Protein AF-A0A935BBS9-F1 (afdb_monomer_lite)

Sequence (241 aa):
MTLANGATIARDNGTLQSAPTLSGVINVDYFGASTITTGIELPGTTNQLSSLIMNKIGMATVTLDKNVTVNGALTLTGGSLITTAAFRIFVAATGTSTGSAASFVIGTIQKTFGAPPDPAFRNASEKLVFGAIPNALLGGGSNTFVYFVGTASGYSPATINVDSGVGSFTVSPATGIISGSGLDPAKTLARYWSLTASGISQADIAFQYPQADVPGGAVESQFKFVRNTGDQIIHSSLQPA

Foldseek 3Di:
DEDEAAAEAEDADDDDPDAHHYPAAYEYAHEEAAAEEDDSPAPPDQHRYAEYHYHYPAQHEYEYPEEHHHAAEDEWPAHEYEYDPHYEYEYEQNYAYDADQRTAYAWKYKYWHAFFFDPVVVPPPDDDDPDPDPPVSGPTHQQWGKHQYDHPVTTKIKIKRQPGWGTMKMKTKDAADDPPPPDDSQADFRMDIDMDDDGGPDIDMDIDDDPVRGHPPYDVQPDWDWDDPPVDIDTDPDGDD

pLDDT: mean 85.69, std 17.31, range [35.5, 98.69]

Secondary structure (DSSP, 8-state):
-EE-TT-EEE-SS---SSPPEESS-EEEEEEES--EE--TTS-SSTTSEEEEEEEE-TT-EEE-SS-EEESSEEEEEESEEEPPTT--EEEPTT-EEE-BTTB-EES-EEEEE---S-GGGSS-SS----S---GGGS-SS-SEEEE-EEETTEE--EEEEEEEEEEEEEEEEEES--TTS---GGGS-SEEEEEEEEEEEEEEEEE---GGGSPTT--GGG---EEE-SS-EEE--PPP-

Radius of gyration: 19.96 Å; chains: 1; bounding box: 47×52×54 Å

Structure (mmCIF, N/CA/C/O backbone):
data_AF-A0A935BBS9-F1
#
_entry.id   AF-A0A935BBS9-F1
#
loop_
_atom_site.group_PDB
_atom_site.id
_atom_site.type_symbol
_atom_site.label_atom_id
_atom_site.label_alt_id
_atom_site.label_comp_id
_atom_site.label_asym_id
_atom_site.label_entity_id
_atom_site.label_seq_id
_atom_site.pdbx_PDB_ins_code
_atom_site.Cartn_x
_atom_site.Cartn_y
_atom_site.Cartn_z
_atom_site.occupancy
_atom_site.B_iso_or_equiv
_atom_site.auth_seq_id
_atom_site.auth_comp_id
_atom_site.auth_asym_id
_atom_site.auth_atom_id
_atom_site.pdbx_PDB_model_num
ATOM 1 N N . MET A 1 1 ? -12.520 7.081 27.956 1.00 91.44 1 MET A N 1
ATOM 2 C CA . MET A 1 1 ? -13.615 6.987 26.963 1.00 91.44 1 MET A CA 1
ATOM 3 C C . MET A 1 1 ? -13.699 5.546 26.498 1.00 91.44 1 MET A C 1
ATOM 5 O O . MET A 1 1 ? -12.649 4.992 26.195 1.00 91.44 1 MET A O 1
ATOM 9 N N . THR A 1 2 ? -14.898 4.964 26.442 1.00 96.50 2 THR A N 1
ATOM 10 C CA . THR A 1 2 ? -15.115 3.605 25.921 1.00 96.50 2 THR A CA 1
ATOM 11 C C . THR A 1 2 ? -15.848 3.682 24.589 1.00 96.50 2 THR A C 1
ATOM 13 O O . THR A 1 2 ? -16.856 4.377 24.492 1.00 96.50 2 THR A O 1
ATOM 16 N N . LEU A 1 3 ? -15.340 2.990 23.572 1.00 97.62 3 LEU A N 1
ATOM 17 C CA . LEU A 1 3 ? -15.947 2.903 22.249 1.00 97.62 3 LEU A CA 1
ATOM 18 C C . LEU A 1 3 ? -16.606 1.536 22.074 1.00 97.62 3 LEU A C 1
ATOM 20 O O . LEU A 1 3 ? -15.993 0.495 22.326 1.00 97.62 3 LEU A O 1
ATOM 24 N N . ALA A 1 4 ? -17.867 1.555 21.648 1.00 97.94 4 ALA A N 1
ATOM 25 C CA . ALA A 1 4 ? -18.632 0.351 21.365 1.00 97.94 4 ALA A CA 1
ATOM 26 C C . ALA A 1 4 ? -18.090 -0.390 20.130 1.00 97.94 4 ALA A C 1
ATOM 28 O O . ALA A 1 4 ? -17.382 0.177 19.296 1.00 97.94 4 ALA A O 1
ATOM 29 N N . ASN A 1 5 ? -18.467 -1.661 19.997 1.00 97.88 5 ASN A N 1
ATOM 30 C CA . ASN A 1 5 ? -18.194 -2.439 18.793 1.00 97.88 5 ASN A CA 1
ATOM 31 C C . ASN A 1 5 ? -18.796 -1.757 17.549 1.00 97.88 5 ASN A C 1
ATOM 33 O O . ASN A 1 5 ? -19.952 -1.340 17.569 1.00 97.88 5 ASN A O 1
ATOM 37 N N . GLY A 1 6 ? -18.016 -1.659 16.475 1.00 97.25 6 GLY A N 1
ATOM 38 C CA . GLY A 1 6 ? -18.385 -0.988 15.228 1.00 97.25 6 GLY A CA 1
ATOM 39 C C . GLY A 1 6 ? -18.251 0.539 15.251 1.00 97.25 6 GLY A C 1
ATOM 40 O O . GLY A 1 6 ? -18.549 1.180 14.243 1.00 97.25 6 GLY A O 1
ATOM 41 N N . ALA A 1 7 ? -17.803 1.141 16.360 1.00 98.38 7 ALA A N 1
ATOM 42 C CA . ALA A 1 7 ? -17.585 2.583 16.426 1.00 98.38 7 ALA A CA 1
ATOM 43 C C . ALA A 1 7 ? -16.544 3.047 15.394 1.00 98.38 7 ALA A C 1
ATOM 45 O O . ALA A 1 7 ? -15.600 2.325 15.074 1.00 98.38 7 ALA A O 1
ATOM 46 N N . THR A 1 8 ? -16.701 4.277 14.906 1.00 98.31 8 THR A N 1
ATOM 47 C CA . THR A 1 8 ? -15.750 4.909 13.983 1.00 98.31 8 THR A CA 1
ATOM 48 C C . THR A 1 8 ? -15.088 6.095 14.664 1.00 98.31 8 THR A C 1
ATOM 50 O O . THR A 1 8 ? -15.776 6.975 15.179 1.00 98.31 8 THR A O 1
ATOM 53 N N . ILE A 1 9 ? -13.757 6.130 14.654 1.00 98.12 9 ILE A N 1
ATOM 54 C CA . ILE A 1 9 ? -12.995 7.326 15.008 1.00 98.12 9 ILE A CA 1
ATOM 55 C C . ILE A 1 9 ? -12.728 8.096 13.718 1.00 98.12 9 ILE A C 1
ATOM 57 O O . ILE A 1 9 ? -11.994 7.611 12.863 1.00 98.12 9 ILE A O 1
ATOM 61 N N . ALA A 1 10 ? -13.299 9.290 13.587 1.00 97.62 10 ALA A N 1
ATOM 62 C CA . ALA A 1 10 ? -13.013 10.191 12.478 1.00 97.62 10 ALA A CA 1
ATOM 63 C C . ALA A 1 10 ? -11.988 11.248 12.921 1.00 97.62 10 ALA A C 1
ATOM 65 O O . ALA A 1 10 ? -12.213 11.945 13.913 1.00 97.62 10 ALA A O 1
ATOM 66 N N . ARG A 1 11 ? -10.865 11.382 12.206 1.00 97.88 11 ARG A N 1
ATOM 67 C CA . ARG A 1 11 ? -9.776 12.310 12.557 1.00 97.88 11 ARG A CA 1
ATOM 68 C C . ARG A 1 11 ? -9.272 13.079 11.337 1.00 97.88 11 ARG A C 1
ATOM 70 O O . ARG A 1 11 ? -8.634 12.508 10.458 1.00 97.88 11 ARG A O 1
ATOM 77 N N . ASP A 1 12 ? -9.474 14.396 11.331 1.00 97.06 12 ASP A N 1
ATOM 78 C CA . ASP A 1 12 ? -8.759 15.291 10.409 1.00 97.06 12 ASP A CA 1
ATOM 79 C C . ASP A 1 12 ? -7.449 15.798 11.023 1.00 97.06 12 ASP A C 1
ATOM 81 O O . ASP A 1 12 ? -6.391 15.626 10.423 1.00 97.06 12 ASP A O 1
ATOM 85 N N . ASN A 1 13 ? -7.507 16.345 12.244 1.00 94.69 13 ASN A N 1
ATOM 86 C CA . ASN A 1 13 ? -6.372 16.926 12.970 1.00 94.69 13 ASN A CA 1
ATOM 87 C C . ASN A 1 13 ? -6.438 16.615 14.487 1.00 94.69 13 ASN A C 1
ATOM 89 O O . ASN A 1 13 ? -7.303 15.862 14.937 1.00 94.69 13 ASN A O 1
ATOM 93 N N . GLY A 1 14 ? -5.525 17.186 15.281 1.00 93.38 14 GLY A N 1
ATOM 94 C CA . GLY A 1 14 ? -5.452 17.032 16.737 1.00 93.38 14 GLY A CA 1
ATOM 95 C C . GLY A 1 14 ? -4.940 15.657 17.155 1.00 93.38 14 GLY A C 1
ATOM 96 O O . GLY A 1 14 ? -4.570 14.851 16.307 1.00 93.38 14 GLY A O 1
ATOM 97 N N . THR A 1 15 ? -4.906 15.372 18.454 1.00 93.19 15 THR A N 1
ATOM 98 C CA . THR A 1 15 ? -4.519 14.062 19.001 1.00 93.19 15 THR A CA 1
ATOM 99 C C . THR A 1 15 ? -5.424 13.678 20.164 1.00 93.19 15 THR A C 1
ATOM 101 O O . THR A 1 15 ? -5.932 14.530 20.894 1.00 93.19 15 THR A O 1
ATOM 104 N N . LEU A 1 16 ? -5.614 12.373 20.357 1.00 93.75 16 LEU A N 1
ATOM 105 C CA . LEU A 1 16 ? -6.147 11.863 21.614 1.00 93.75 16 LEU A CA 1
ATOM 106 C C . LEU A 1 16 ? -5.051 11.939 22.687 1.00 93.75 16 LEU A C 1
ATOM 108 O O . LEU A 1 16 ? -3.887 11.657 22.417 1.00 93.75 16 LEU A O 1
ATOM 112 N N . GLN A 1 17 ? -5.440 12.299 23.908 1.00 93.62 17 GLN A N 1
ATOM 113 C CA . GLN A 1 17 ? -4.537 12.388 25.068 1.00 93.62 17 GLN A CA 1
ATOM 114 C C . GLN A 1 17 ? -4.386 11.039 25.796 1.00 93.62 17 GLN A C 1
ATOM 116 O O . GLN A 1 17 ? -3.445 10.833 26.552 1.00 93.62 17 GLN A O 1
ATOM 121 N N . SER A 1 18 ? -5.326 10.112 25.583 1.00 94.94 18 SER A N 1
ATOM 122 C CA . SER A 1 18 ? -5.291 8.743 26.110 1.00 94.94 18 SER A CA 1
ATOM 123 C C . SER A 1 18 ? -5.955 7.769 25.137 1.00 94.94 18 SER A C 1
ATOM 125 O O . SER A 1 18 ? -6.838 8.155 24.366 1.00 94.94 18 SER A O 1
ATOM 127 N N . ALA A 1 19 ? -5.502 6.512 25.145 1.00 94.31 19 ALA A N 1
ATOM 128 C CA . ALA A 1 19 ? -6.053 5.481 24.276 1.00 94.31 19 ALA A CA 1
ATOM 129 C C . ALA A 1 19 ? -7.515 5.194 24.673 1.00 94.31 19 ALA A C 1
ATOM 131 O O . ALA A 1 19 ? -7.793 5.013 25.865 1.00 94.31 19 ALA A O 1
ATOM 132 N N . PRO A 1 20 ? -8.461 5.138 23.721 1.00 95.25 20 PRO A N 1
ATOM 133 C CA . PRO A 1 20 ? -9.820 4.714 24.023 1.00 95.25 20 PRO A CA 1
ATOM 134 C C . PRO A 1 20 ? -9.847 3.263 24.510 1.00 95.25 20 PRO A C 1
ATOM 136 O O . PRO A 1 20 ? -9.127 2.406 24.001 1.00 95.25 20 PRO A O 1
ATOM 139 N N . THR A 1 21 ? -10.726 2.960 25.460 1.00 97.12 21 THR A N 1
ATOM 140 C CA . THR A 1 21 ? -11.067 1.573 25.789 1.00 97.12 21 THR A CA 1
ATOM 141 C C . THR A 1 21 ? -11.988 1.035 24.698 1.00 97.12 21 THR A C 1
ATOM 143 O O . THR A 1 21 ? -13.009 1.652 24.406 1.00 97.12 21 THR A O 1
ATOM 146 N N . LEU A 1 22 ? -11.651 -0.098 24.082 1.00 97.12 22 LEU A N 1
ATOM 147 C CA . LEU A 1 22 ? -12.437 -0.678 22.989 1.00 97.12 22 LEU A CA 1
ATOM 148 C C . LEU A 1 22 ? -13.229 -1.887 23.492 1.00 97.12 22 LEU A C 1
ATOM 150 O O . LEU A 1 22 ? -12.646 -2.837 24.008 1.00 97.12 22 LEU A O 1
ATOM 154 N N . SER A 1 23 ? -14.552 -1.864 23.327 1.00 95.81 23 SER A N 1
ATOM 155 C CA . SER A 1 23 ? -15.432 -3.001 23.648 1.00 95.81 23 SER A CA 1
ATOM 156 C C . SER A 1 23 ? -15.589 -3.991 22.486 1.00 95.81 23 SER A C 1
ATOM 158 O O . SER A 1 23 ? -16.338 -4.957 22.601 1.00 95.81 23 SER A O 1
ATOM 160 N N . GLY A 1 24 ? -14.916 -3.754 21.360 1.00 96.00 24 GLY A N 1
ATOM 161 C CA . GLY A 1 24 ? -14.986 -4.587 20.165 1.00 96.00 24 GLY A CA 1
ATOM 162 C C . GLY A 1 24 ? -14.055 -4.083 19.067 1.00 96.00 24 GLY A C 1
ATOM 163 O O . GLY A 1 24 ? -13.053 -3.425 19.351 1.00 96.00 24 GLY A O 1
ATOM 164 N N . VAL A 1 25 ? -14.395 -4.392 17.816 1.00 97.44 25 VAL A N 1
ATOM 165 C CA . VAL A 1 25 ? -13.684 -3.852 16.653 1.00 97.44 25 VAL A CA 1
ATOM 166 C C . VAL A 1 25 ? -14.146 -2.430 16.360 1.00 97.44 25 VAL A C 1
ATOM 168 O O . VAL A 1 25 ? -15.300 -2.090 16.607 1.00 97.44 25 VAL A O 1
ATOM 171 N N . ILE A 1 26 ? -13.267 -1.602 15.811 1.00 98.50 26 ILE A N 1
ATOM 172 C CA . ILE A 1 26 ? -13.574 -0.231 15.399 1.00 98.50 26 ILE A CA 1
ATOM 173 C C . ILE A 1 26 ? -13.141 0.030 13.961 1.00 98.50 26 ILE A C 1
ATOM 175 O O . ILE A 1 26 ? -12.399 -0.750 13.360 1.00 98.50 26 ILE A O 1
ATOM 179 N N . ASN A 1 27 ? -13.569 1.170 13.438 1.00 98.62 27 ASN A N 1
ATOM 180 C CA . ASN A 1 27 ? -13.064 1.758 12.208 1.00 98.62 27 ASN A CA 1
ATOM 181 C C . ASN A 1 27 ? -12.314 3.054 12.525 1.00 98.62 27 ASN A C 1
ATOM 183 O O . ASN A 1 27 ? -12.620 3.737 13.506 1.00 98.62 27 ASN A O 1
ATOM 187 N N . VAL A 1 28 ? -11.365 3.417 11.669 1.00 98.69 28 VAL A N 1
ATOM 188 C CA . VAL A 1 28 ? -10.700 4.721 11.704 1.00 98.69 28 VAL A CA 1
ATOM 189 C C . VAL A 1 28 ? -10.837 5.369 10.333 1.00 98.69 28 VAL A C 1
ATOM 191 O O . VAL A 1 28 ? -10.481 4.752 9.332 1.00 98.69 28 VAL A O 1
ATOM 194 N N . ASP A 1 29 ? -11.362 6.592 10.303 1.00 98.56 29 ASP A N 1
ATOM 195 C CA . ASP A 1 29 ? -11.520 7.423 9.110 1.00 98.56 29 ASP A CA 1
ATOM 196 C C . ASP A 1 29 ? -10.667 8.686 9.225 1.00 98.56 29 ASP A C 1
ATOM 198 O O . ASP A 1 29 ? -10.893 9.551 10.074 1.00 98.56 29 ASP A O 1
ATOM 202 N N . TYR A 1 30 ? -9.665 8.789 8.362 1.00 98.50 30 TYR A N 1
ATOM 203 C CA . TYR A 1 30 ? -8.866 9.989 8.219 1.00 98.50 30 TYR A CA 1
ATOM 204 C C . TYR A 1 30 ? -9.440 10.858 7.106 1.00 98.50 30 TYR A C 1
ATOM 206 O O . TYR A 1 30 ? -9.240 10.574 5.927 1.00 98.50 30 TYR A O 1
ATOM 214 N N . PHE A 1 31 ? -10.100 11.950 7.486 1.00 98.06 31 PHE A N 1
ATOM 215 C CA . PHE A 1 31 ? -10.802 12.848 6.565 1.00 98.06 31 PHE A CA 1
ATOM 216 C C . PHE A 1 31 ? -10.185 14.251 6.540 1.00 98.06 31 PHE A C 1
ATOM 218 O O . PHE A 1 31 ? -9.270 14.534 7.309 1.00 98.06 31 PHE A O 1
ATOM 225 N N . GLY A 1 32 ? -10.675 15.135 5.669 1.00 97.75 32 GLY A N 1
ATOM 226 C CA . GLY A 1 32 ? -10.271 16.548 5.635 1.00 97.75 32 GLY A CA 1
ATOM 227 C C . GLY A 1 32 ? -8.935 16.801 4.932 1.00 97.75 32 GLY A C 1
ATOM 228 O O . GLY A 1 32 ? -8.446 15.955 4.189 1.00 97.75 32 GLY A O 1
ATOM 229 N N . ALA A 1 33 ? -8.362 17.991 5.103 1.00 96.62 33 ALA A N 1
ATOM 230 C CA . ALA A 1 33 ? -7.196 18.447 4.333 1.00 96.62 33 ALA A CA 1
ATOM 231 C C . ALA A 1 33 ? -5.888 18.489 5.142 1.00 96.62 33 ALA A C 1
ATOM 233 O O . ALA A 1 33 ? -4.848 18.874 4.609 1.00 96.62 33 ALA A O 1
ATOM 234 N N . SER A 1 34 ? -5.914 18.116 6.424 1.00 97.06 34 SER A N 1
ATOM 235 C CA . SER A 1 34 ? -4.722 18.191 7.269 1.00 97.06 34 SER A CA 1
ATOM 236 C C . SER A 1 34 ? -3.797 16.999 7.024 1.00 97.06 34 SER A C 1
ATOM 238 O O . SER A 1 34 ? -4.248 15.851 7.030 1.00 97.06 34 SER A O 1
ATOM 240 N N . THR A 1 35 ? -2.496 17.255 6.879 1.00 97.50 35 THR A N 1
ATOM 241 C CA . THR A 1 35 ? -1.474 16.202 6.936 1.00 97.50 35 THR A CA 1
ATOM 242 C C . THR A 1 35 ? -1.150 15.882 8.389 1.00 97.50 35 THR A C 1
ATOM 244 O O . THR A 1 35 ? -0.861 16.789 9.170 1.00 97.50 35 THR A O 1
ATOM 247 N N . ILE A 1 36 ? -1.192 14.603 8.760 1.00 97.94 36 ILE A N 1
ATOM 248 C CA . ILE A 1 36 ? -1.026 14.162 10.151 1.00 97.94 36 ILE A CA 1
ATOM 249 C C . ILE A 1 36 ? -0.195 12.886 10.266 1.00 97.94 36 ILE A C 1
ATOM 251 O O . ILE A 1 36 ? -0.039 12.124 9.314 1.00 97.94 36 ILE A O 1
ATOM 255 N N . THR A 1 37 ? 0.287 12.625 11.476 1.00 97.94 37 THR A N 1
ATOM 256 C CA . THR A 1 37 ? 0.803 11.315 11.882 1.00 97.94 37 THR A CA 1
ATOM 257 C C . THR A 1 37 ? -0.269 10.596 12.696 1.00 97.94 37 THR A C 1
ATOM 259 O O . THR A 1 37 ? -0.969 11.219 13.511 1.00 97.94 37 THR A O 1
ATOM 262 N N . THR A 1 38 ? -0.426 9.294 12.464 1.00 98.00 38 THR A N 1
ATOM 263 C CA . THR A 1 38 ? -1.332 8.455 13.249 1.00 98.00 38 THR A CA 1
ATOM 264 C C . THR A 1 38 ? -0.910 8.420 14.712 1.00 98.00 38 THR A C 1
ATOM 266 O O . THR A 1 38 ? 0.190 8.834 15.070 1.00 98.00 38 THR A O 1
ATOM 269 N N . GLY A 1 39 ? -1.815 7.996 15.581 1.00 96.88 39 GLY A N 1
ATOM 270 C CA . GLY A 1 39 ? -1.565 7.953 17.010 1.00 96.88 39 GLY A CA 1
ATOM 271 C C . GLY A 1 39 ? -2.343 6.851 17.705 1.00 96.88 39 GLY A C 1
ATOM 272 O O . GLY A 1 39 ? -2.572 5.754 17.187 1.00 96.88 39 GLY A O 1
ATOM 273 N N . ILE A 1 40 ? -2.740 7.130 18.941 1.00 96.81 40 ILE A N 1
ATOM 274 C CA . ILE A 1 40 ? -3.432 6.176 19.814 1.00 96.81 40 ILE A CA 1
ATOM 275 C C . ILE A 1 40 ? -4.892 5.912 19.416 1.00 96.81 40 ILE A C 1
ATOM 277 O O . ILE A 1 40 ? -5.544 5.087 20.047 1.00 96.81 40 ILE A O 1
ATOM 281 N N . GLU A 1 41 ? -5.408 6.571 18.376 1.00 97.44 41 GLU A N 1
ATOM 282 C CA . GLU A 1 41 ? -6.671 6.188 17.742 1.00 97.44 41 GLU A CA 1
ATOM 283 C C . GLU A 1 41 ? -6.585 4.846 17.007 1.00 97.44 41 GLU A C 1
ATOM 285 O O . GLU A 1 41 ? -7.590 4.149 16.888 1.00 97.44 41 GLU A O 1
ATOM 290 N N . LEU A 1 42 ? -5.392 4.456 16.543 1.00 97.81 42 LEU A N 1
ATOM 291 C CA . LEU A 1 42 ? -5.177 3.127 15.986 1.00 97.81 42 LEU A CA 1
ATOM 292 C C . LEU A 1 42 ? -4.988 2.115 17.124 1.00 97.81 42 LEU A C 1
ATOM 294 O O . LEU A 1 42 ? -4.081 2.314 17.949 1.00 97.81 42 LEU A O 1
ATOM 298 N N . PRO A 1 43 ? -5.778 1.020 17.155 1.00 96.56 43 PRO A N 1
ATOM 299 C CA . PRO A 1 43 ? -5.670 -0.001 18.189 1.00 96.56 43 PRO A CA 1
ATOM 300 C C . PRO A 1 43 ? -4.253 -0.569 18.293 1.00 96.56 43 PRO A C 1
ATOM 302 O O . PRO A 1 43 ? -3.600 -0.840 17.288 1.00 96.56 43 PRO A O 1
ATOM 305 N N . GLY A 1 44 ? -3.785 -0.791 19.524 1.00 91.50 44 GLY A N 1
ATOM 306 C CA . GLY A 1 44 ? -2.499 -1.455 19.770 1.00 91.50 44 GLY A CA 1
ATOM 307 C C . GLY A 1 44 ? -2.533 -2.971 19.546 1.00 91.50 44 GLY A C 1
ATOM 308 O O . GLY A 1 44 ? -1.484 -3.602 19.479 1.00 91.50 44 GLY A O 1
ATOM 309 N N . THR A 1 45 ? -3.726 -3.564 19.433 1.00 94.56 45 THR A N 1
ATOM 310 C CA . THR A 1 45 ? -3.906 -4.998 19.173 1.00 94.56 45 THR A CA 1
ATOM 311 C C . THR A 1 45 ? -4.319 -5.240 17.724 1.00 94.56 45 THR A C 1
ATOM 313 O O . THR A 1 45 ? -5.026 -4.439 17.112 1.00 94.56 45 THR A O 1
ATOM 316 N N . THR A 1 46 ? -3.908 -6.376 17.166 1.00 95.81 46 THR A N 1
ATOM 317 C CA . THR A 1 46 ? -4.080 -6.688 15.738 1.00 95.81 46 THR A CA 1
ATOM 318 C C . THR A 1 46 ? -5.513 -7.037 15.341 1.00 95.81 46 THR A C 1
ATOM 320 O O . THR A 1 46 ? -5.837 -7.012 14.160 1.00 95.81 46 THR A O 1
ATOM 323 N N . ASN A 1 47 ? -6.388 -7.336 16.305 1.00 95.75 47 ASN A N 1
ATOM 324 C CA . ASN A 1 47 ? -7.726 -7.883 16.046 1.00 95.75 47 ASN A CA 1
ATOM 325 C C . ASN A 1 47 ? -8.848 -6.850 16.239 1.00 95.75 47 ASN A C 1
ATOM 327 O O . ASN A 1 47 ? -10.018 -7.209 16.189 1.00 95.75 47 ASN A O 1
ATOM 331 N N . GLN A 1 48 ? -8.509 -5.585 16.511 1.00 97.44 48 GLN A N 1
ATOM 332 C CA . GLN A 1 48 ? -9.482 -4.552 16.892 1.00 97.44 48 GLN A CA 1
ATOM 333 C C . GLN A 1 48 ? -9.748 -3.504 15.808 1.00 97.44 48 GLN A C 1
ATOM 335 O O . GLN A 1 48 ? -10.695 -2.737 15.943 1.00 97.44 48 GLN A O 1
ATOM 340 N N . LEU A 1 49 ? -8.973 -3.461 14.722 1.00 98.44 49 LEU A N 1
ATOM 341 C CA . LEU A 1 49 ? -9.247 -2.558 13.603 1.00 98.44 49 LEU A CA 1
ATOM 342 C C . LEU A 1 49 ? -9.929 -3.321 12.464 1.00 98.44 49 LEU A C 1
ATOM 344 O O . LEU A 1 49 ? -9.331 -4.198 11.837 1.00 98.44 49 LEU A O 1
ATOM 348 N N . SER A 1 50 ? -11.189 -2.987 12.205 1.00 98.25 50 SER A N 1
ATOM 349 C CA . SER A 1 50 ? -11.958 -3.517 11.082 1.00 98.25 50 SER A CA 1
ATOM 350 C C . SER A 1 50 ? -11.621 -2.752 9.805 1.00 98.25 50 SER A C 1
ATOM 352 O O . 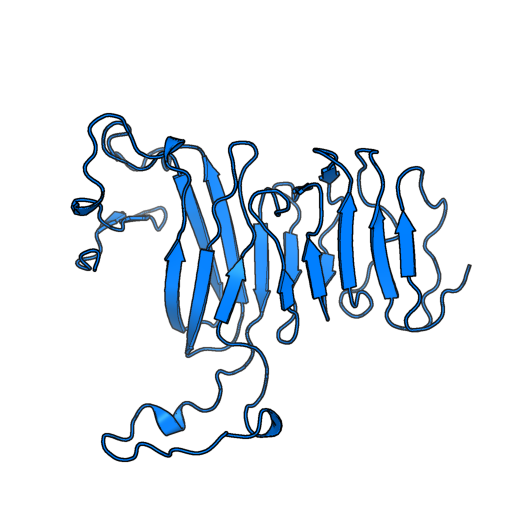SER A 1 50 ? -11.085 -3.347 8.872 1.00 98.25 50 SER A O 1
ATOM 354 N N . SER A 1 51 ? -11.836 -1.435 9.787 1.00 98.06 51 SER A N 1
ATOM 355 C CA . SER A 1 51 ? -11.581 -0.612 8.600 1.00 98.06 51 SER A CA 1
ATOM 356 C C . SER A 1 51 ? -10.607 0.522 8.879 1.00 98.06 51 SER A C 1
ATOM 358 O O . SER A 1 51 ? -10.726 1.218 9.888 1.00 98.06 51 SER A O 1
ATOM 360 N N . LEU A 1 52 ? -9.680 0.726 7.946 1.00 98.69 52 LEU A N 1
ATOM 361 C CA . LEU A 1 52 ? -8.858 1.924 7.855 1.00 98.69 52 LEU A CA 1
ATOM 362 C C . LEU A 1 52 ? -9.259 2.670 6.586 1.00 98.69 52 LEU A C 1
ATOM 364 O O . LEU A 1 52 ? -9.079 2.157 5.481 1.00 98.69 52 LEU A O 1
ATOM 368 N N . ILE A 1 53 ? -9.819 3.858 6.758 1.00 98.44 53 ILE A N 1
ATOM 369 C CA . ILE A 1 53 ? -10.369 4.676 5.687 1.00 98.44 53 ILE A CA 1
ATOM 370 C C . ILE A 1 53 ? -9.498 5.923 5.551 1.00 98.44 53 ILE A C 1
ATOM 372 O O . ILE A 1 53 ? -9.252 6.647 6.513 1.00 98.44 53 ILE A O 1
ATOM 376 N N . MET A 1 54 ? -9.007 6.143 4.340 1.00 97.62 54 MET A N 1
ATOM 377 C CA . MET A 1 54 ? -8.298 7.342 3.923 1.00 97.62 54 MET A CA 1
ATOM 378 C C . MET A 1 54 ? -9.218 8.142 3.015 1.00 97.62 54 MET A C 1
ATOM 380 O O . MET A 1 54 ? -9.334 7.847 1.825 1.00 97.62 54 MET A O 1
ATOM 384 N N . ASN A 1 55 ? -9.861 9.150 3.589 1.00 96.81 55 ASN A N 1
ATOM 385 C CA . ASN A 1 55 ? -10.792 10.053 2.925 1.00 96.81 55 ASN A CA 1
ATOM 386 C C . ASN A 1 55 ? -10.291 11.505 2.982 1.00 96.81 55 ASN A C 1
ATOM 388 O O . ASN A 1 55 ? -11.037 12.455 3.240 1.00 96.81 55 ASN A O 1
ATOM 392 N N . LYS A 1 56 ? -8.978 11.674 2.805 1.00 97.12 56 LYS A N 1
ATOM 393 C CA . LYS A 1 56 ? -8.327 12.981 2.799 1.00 97.12 56 LYS A CA 1
ATOM 394 C C . LYS A 1 56 ? -8.637 13.733 1.503 1.00 97.12 56 LYS A C 1
ATOM 396 O O . LYS A 1 56 ? -8.863 13.142 0.454 1.00 97.12 56 LYS A O 1
ATOM 401 N N . ILE A 1 57 ? -8.631 15.056 1.569 1.00 94.75 57 ILE A N 1
ATOM 402 C CA . ILE A 1 57 ? -8.882 15.943 0.433 1.00 94.75 57 ILE A CA 1
ATOM 403 C C . ILE A 1 57 ? -7.540 16.388 -0.153 1.00 94.75 57 ILE A C 1
ATOM 405 O O . ILE A 1 57 ? -6.613 16.750 0.575 1.00 94.75 57 ILE A O 1
ATOM 409 N N . GLY A 1 58 ? -7.446 16.398 -1.483 1.00 89.88 58 GLY A N 1
ATOM 410 C CA . GLY A 1 58 ? -6.245 16.830 -2.197 1.00 89.88 58 GLY A CA 1
ATOM 411 C C . GLY A 1 58 ? -5.052 15.907 -1.943 1.00 89.88 58 GLY A C 1
ATOM 412 O O . GLY A 1 58 ? -5.194 14.687 -1.930 1.00 89.88 58 GLY A O 1
ATOM 413 N N . MET A 1 59 ? -3.869 16.497 -1.749 1.00 87.12 59 MET A N 1
ATOM 414 C CA . MET A 1 59 ? -2.610 15.765 -1.534 1.00 87.12 59 MET A CA 1
ATOM 415 C C . MET A 1 59 ? -2.239 15.602 -0.052 1.00 87.12 59 MET A C 1
ATOM 417 O O . MET A 1 59 ? -1.073 15.376 0.270 1.00 87.12 59 MET A O 1
ATOM 421 N N . ALA A 1 60 ? -3.200 15.757 0.862 1.00 96.19 60 ALA A N 1
ATOM 422 C CA . ALA A 1 60 ? -2.947 15.560 2.283 1.00 96.19 60 ALA A CA 1
ATOM 423 C C . ALA A 1 60 ? -2.547 14.106 2.571 1.00 96.19 60 ALA A C 1
ATOM 425 O O . ALA A 1 60 ? -3.031 13.166 1.931 1.00 96.19 60 ALA A O 1
ATOM 426 N N . THR A 1 61 ? -1.655 13.923 3.542 1.00 96.88 61 THR A N 1
ATOM 427 C CA . THR A 1 61 ? -1.110 12.603 3.861 1.00 96.88 61 THR A CA 1
ATOM 428 C C . THR A 1 61 ? -1.347 12.206 5.308 1.00 96.88 61 THR A C 1
ATOM 430 O O . THR A 1 61 ? -1.493 13.037 6.205 1.00 96.88 61 THR A O 1
ATOM 433 N N . VAL A 1 62 ? -1.383 10.899 5.540 1.00 98.38 62 VAL A N 1
ATOM 434 C CA . VAL A 1 62 ? -1.367 10.317 6.881 1.00 98.38 62 VAL A CA 1
ATOM 435 C C . VAL A 1 62 ? -0.121 9.459 6.989 1.00 98.38 62 VAL A C 1
ATOM 437 O O . VAL A 1 62 ? 0.060 8.551 6.188 1.00 98.38 62 VAL A O 1
ATOM 440 N N . THR A 1 63 ? 0.755 9.744 7.947 1.00 98.38 63 THR A N 1
ATOM 441 C CA . THR A 1 63 ? 1.967 8.946 8.191 1.00 98.38 63 THR A CA 1
ATOM 442 C C . THR A 1 63 ? 1.726 7.969 9.329 1.00 98.38 63 THR A C 1
ATOM 444 O O . THR A 1 63 ? 1.298 8.389 10.401 1.00 98.38 63 THR A O 1
ATOM 447 N N . LEU A 1 64 ? 2.018 6.682 9.127 1.00 97.94 64 LEU A N 1
ATOM 448 C CA . LEU A 1 64 ? 1.935 5.692 10.201 1.00 97.94 64 LEU A CA 1
ATOM 449 C C . LEU A 1 64 ? 3.018 5.904 11.268 1.00 97.94 64 LEU A C 1
ATOM 451 O O . LEU A 1 64 ? 4.191 6.089 10.944 1.00 97.94 64 LEU A O 1
ATOM 455 N N . ASP A 1 65 ? 2.623 5.791 12.534 1.00 97.12 65 ASP A N 1
ATOM 456 C CA . ASP A 1 65 ? 3.493 5.771 13.721 1.00 97.12 65 ASP A CA 1
ATOM 457 C C . ASP A 1 65 ? 3.734 4.359 14.279 1.00 97.12 65 ASP A C 1
ATOM 459 O O . ASP A 1 65 ? 4.518 4.182 15.211 1.00 97.12 65 ASP A O 1
ATOM 463 N N . LYS A 1 66 ? 3.038 3.355 13.735 1.00 97.12 66 LYS A N 1
ATOM 464 C CA . LYS A 1 66 ? 3.126 1.952 14.142 1.00 97.12 66 LYS A CA 1
ATOM 465 C C . LYS A 1 66 ? 2.658 1.017 13.027 1.00 97.12 66 LYS A C 1
ATOM 467 O O . LYS A 1 66 ? 2.039 1.437 12.052 1.00 97.12 66 LYS A O 1
ATOM 472 N N . ASN A 1 67 ? 2.918 -0.276 13.200 1.00 97.06 67 ASN A N 1
ATOM 473 C CA . ASN A 1 67 ? 2.318 -1.322 12.373 1.00 97.06 67 ASN A CA 1
ATOM 474 C C . ASN A 1 67 ? 0.801 -1.380 12.573 1.00 97.06 67 ASN A C 1
ATOM 476 O O . ASN A 1 67 ? 0.327 -1.360 13.707 1.00 97.06 67 ASN A O 1
ATOM 480 N N . VAL A 1 68 ? 0.047 -1.524 11.483 1.00 97.69 68 VAL A N 1
ATOM 481 C CA . VAL A 1 68 ? -1.423 -1.539 11.523 1.00 97.69 68 VAL A CA 1
ATOM 482 C C . VAL A 1 68 ? -1.951 -2.807 10.887 1.00 97.69 68 VAL A C 1
ATOM 484 O O . VAL A 1 68 ? -1.602 -3.103 9.752 1.00 97.69 68 VAL A O 1
ATOM 487 N N . THR A 1 69 ? -2.816 -3.540 11.589 1.00 97.38 69 THR A N 1
ATOM 488 C CA . THR A 1 69 ? -3.540 -4.684 11.013 1.00 97.38 69 THR A CA 1
ATOM 489 C C . THR A 1 69 ? -4.976 -4.294 10.707 1.00 97.38 69 THR A C 1
ATOM 491 O O . THR A 1 69 ? -5.717 -3.941 11.615 1.00 97.38 69 THR A O 1
ATOM 494 N N . VAL A 1 70 ? -5.369 -4.365 9.439 1.00 97.75 70 VAL A N 1
ATOM 495 C CA . VAL A 1 70 ? -6.722 -4.088 8.952 1.00 97.75 70 VAL A CA 1
ATOM 496 C C . VAL A 1 70 ? -7.415 -5.418 8.668 1.00 97.75 70 VAL A C 1
ATOM 498 O O . VAL A 1 70 ? -7.016 -6.160 7.765 1.00 97.75 70 VAL A O 1
ATOM 501 N N . ASN A 1 71 ? -8.445 -5.737 9.452 1.00 96.31 71 ASN A N 1
ATOM 502 C CA . ASN A 1 71 ? -9.125 -7.034 9.377 1.00 96.31 71 ASN A CA 1
ATOM 503 C C . ASN A 1 71 ? -10.222 -7.089 8.298 1.00 96.31 71 ASN A C 1
ATOM 505 O O . ASN A 1 71 ? -10.518 -8.164 7.779 1.00 96.31 71 ASN A O 1
ATOM 509 N N . GLY A 1 72 ? -10.811 -5.939 7.963 1.00 95.31 72 GLY A N 1
ATOM 510 C CA . GLY A 1 72 ? -11.923 -5.783 7.026 1.00 95.31 72 GLY A CA 1
ATOM 511 C C . GLY A 1 72 ? -11.526 -5.061 5.739 1.00 95.31 72 GLY A C 1
ATOM 512 O O . GLY A 1 72 ? -11.347 -5.706 4.709 1.00 95.31 72 GLY A O 1
ATOM 513 N N . ALA A 1 73 ? -11.401 -3.734 5.765 1.00 96.31 73 ALA A N 1
ATOM 514 C CA . ALA A 1 73 ? -11.177 -2.948 4.547 1.00 96.31 73 ALA A CA 1
ATOM 515 C C . ALA A 1 73 ? -10.137 -1.835 4.726 1.00 96.31 73 ALA A C 1
ATOM 517 O O . ALA A 1 73 ? -10.273 -0.971 5.595 1.00 96.31 73 ALA A O 1
ATOM 518 N N . LEU A 1 74 ? -9.117 -1.831 3.863 1.00 98.25 74 LEU A N 1
ATOM 519 C CA . LEU A 1 74 ? -8.243 -0.683 3.627 1.00 98.25 74 LEU A CA 1
ATOM 520 C C . LEU A 1 74 ? -8.829 0.134 2.471 1.00 98.25 74 LEU A C 1
ATOM 522 O O . LEU A 1 74 ? -8.678 -0.236 1.309 1.00 98.25 74 LEU A O 1
ATOM 526 N N . THR A 1 75 ? -9.501 1.235 2.784 1.00 98.00 75 THR A N 1
ATOM 527 C CA . THR A 1 75 ? -10.230 2.025 1.785 1.00 98.00 75 THR A CA 1
ATOM 528 C C . THR A 1 75 ? -9.494 3.331 1.517 1.00 98.00 75 THR A C 1
ATOM 530 O O . THR A 1 75 ? -9.378 4.157 2.415 1.00 98.00 75 THR A O 1
ATOM 533 N N . LEU A 1 76 ? -9.001 3.535 0.294 1.00 96.75 76 LEU A N 1
ATOM 534 C CA . LEU A 1 76 ? -8.277 4.742 -0.109 1.00 96.75 76 LEU A CA 1
ATOM 535 C C . LEU A 1 76 ? -9.120 5.546 -1.107 1.00 96.75 76 LEU A C 1
ATOM 537 O O . LEU A 1 76 ? -9.083 5.295 -2.311 1.00 96.75 76 LEU A O 1
ATOM 541 N N . THR A 1 77 ? -9.891 6.515 -0.619 1.00 95.81 77 THR A N 1
ATOM 542 C CA . THR A 1 77 ? -10.739 7.391 -1.450 1.00 95.81 77 THR A CA 1
ATOM 543 C C . THR A 1 77 ? -10.132 8.770 -1.680 1.00 95.81 77 THR A C 1
ATOM 545 O O . THR A 1 77 ? -10.523 9.442 -2.631 1.00 95.81 77 THR A O 1
ATOM 548 N N . GLY A 1 78 ? -9.153 9.180 -0.871 1.00 93.19 78 GLY A N 1
ATOM 549 C CA . GLY A 1 78 ? -8.436 10.433 -1.075 1.00 93.19 78 GLY A CA 1
ATOM 550 C C . GLY A 1 78 ? -7.192 10.590 -0.199 1.00 93.19 78 GLY A C 1
ATOM 551 O O . GLY A 1 78 ? -7.071 9.968 0.861 1.00 93.19 78 GLY A O 1
ATOM 552 N N . GLY A 1 79 ? -6.255 11.415 -0.680 1.00 95.00 79 GLY A N 1
ATOM 553 C CA . GLY A 1 79 ? -4.907 11.565 -0.128 1.00 95.00 79 GLY A CA 1
ATOM 554 C C . GLY A 1 79 ? -4.083 10.276 -0.158 1.00 95.00 79 GLY A C 1
ATOM 555 O O . GLY A 1 79 ? -4.484 9.268 -0.742 1.00 95.00 79 GLY A O 1
ATOM 556 N N . SER A 1 80 ? -2.926 10.299 0.504 1.00 95.06 80 SER A N 1
ATOM 557 C CA . SER A 1 80 ? -2.024 9.140 0.560 1.00 95.06 80 SER A CA 1
ATOM 558 C C . SER A 1 80 ? -1.697 8.724 1.988 1.00 95.06 80 SER A C 1
ATOM 560 O O . SER A 1 80 ? -1.476 9.552 2.874 1.00 95.06 80 SER A O 1
ATOM 562 N N . LEU A 1 81 ? -1.612 7.415 2.200 1.00 97.88 81 LEU A N 1
ATOM 563 C CA . LEU A 1 81 ? -1.147 6.823 3.451 1.00 97.88 81 LEU A CA 1
ATOM 564 C C . LEU A 1 81 ? 0.333 6.471 3.311 1.00 97.88 81 LEU A C 1
ATOM 566 O O . LEU A 1 81 ? 0.716 5.757 2.391 1.00 97.88 81 LEU A O 1
ATOM 570 N N . ILE A 1 82 ? 1.174 6.979 4.202 1.00 98.19 82 ILE A N 1
ATOM 571 C CA . ILE A 1 82 ? 2.621 6.784 4.168 1.00 98.19 82 ILE A CA 1
ATOM 572 C C . ILE A 1 82 ? 3.001 5.742 5.212 1.00 98.19 82 ILE A C 1
ATOM 574 O O . ILE A 1 82 ? 2.746 5.913 6.406 1.00 98.19 82 ILE A O 1
ATOM 578 N N . THR A 1 83 ? 3.686 4.692 4.772 1.00 96.38 83 THR A N 1
ATOM 579 C CA . THR A 1 83 ? 4.409 3.792 5.670 1.00 96.38 83 THR A CA 1
ATOM 580 C C . THR A 1 83 ? 5.892 4.144 5.614 1.00 96.38 83 THR A C 1
ATOM 582 O O . THR A 1 83 ? 6.483 4.160 4.533 1.00 96.38 83 THR A O 1
ATOM 585 N N . THR A 1 84 ? 6.515 4.418 6.755 1.00 92.19 84 THR A N 1
ATOM 586 C CA . THR A 1 84 ? 7.976 4.570 6.814 1.00 92.19 84 THR A CA 1
ATOM 587 C C . THR A 1 84 ? 8.657 3.206 6.671 1.00 92.19 84 THR A C 1
ATOM 589 O O . THR A 1 84 ? 8.001 2.168 6.705 1.00 92.19 84 THR A O 1
ATOM 592 N N . ALA A 1 85 ? 9.988 3.175 6.576 1.00 87.44 85 ALA A N 1
ATOM 593 C CA . ALA A 1 85 ? 10.734 1.912 6.534 1.00 87.44 85 ALA A CA 1
ATOM 594 C C . ALA A 1 85 ? 10.495 1.007 7.767 1.00 87.44 85 ALA A C 1
ATOM 596 O O . ALA A 1 85 ? 10.697 -0.204 7.688 1.00 87.44 85 ALA A O 1
ATOM 597 N N . ALA A 1 86 ? 10.064 1.585 8.896 1.00 92.69 86 ALA A N 1
ATOM 598 C CA . ALA A 1 86 ? 9.821 0.870 10.146 1.00 92.69 86 ALA A CA 1
ATOM 599 C C . ALA A 1 86 ? 8.432 0.217 10.223 1.00 92.69 86 ALA A C 1
ATOM 601 O O . ALA A 1 86 ? 8.251 -0.735 10.983 1.00 92.69 86 ALA A O 1
ATOM 602 N N . PHE A 1 87 ? 7.453 0.720 9.464 1.00 95.31 87 P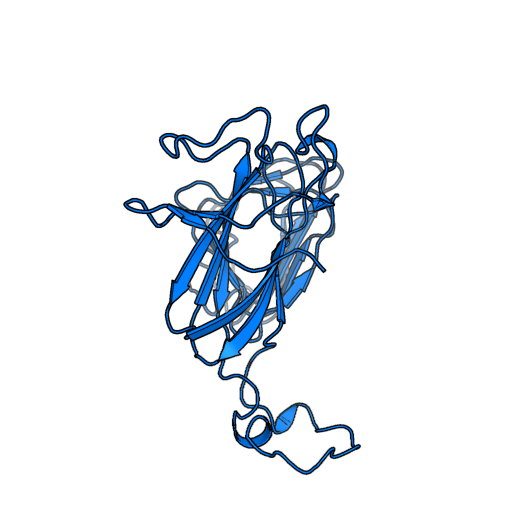HE A N 1
ATOM 603 C CA . PHE A 1 87 ? 6.048 0.362 9.644 1.00 95.31 87 PHE A CA 1
ATOM 604 C C . PHE A 1 87 ? 5.418 -0.181 8.373 1.00 95.31 87 PHE A C 1
ATOM 606 O O . PHE A 1 87 ? 5.849 0.104 7.260 1.00 95.31 87 PHE A O 1
ATOM 613 N N . ARG A 1 88 ? 4.382 -0.997 8.548 1.00 95.12 88 ARG A N 1
ATOM 614 C CA . ARG A 1 88 ? 3.647 -1.643 7.463 1.00 95.12 88 ARG A CA 1
ATOM 615 C C . ARG A 1 88 ? 2.157 -1.672 7.760 1.00 95.12 88 ARG A C 1
ATOM 617 O O . ARG A 1 88 ? 1.736 -1.707 8.920 1.00 95.12 88 ARG A O 1
ATOM 624 N N . ILE A 1 89 ? 1.376 -1.738 6.688 1.00 97.56 89 ILE A N 1
ATOM 625 C CA . ILE A 1 89 ? -0.036 -2.110 6.757 1.00 97.56 89 ILE A CA 1
ATOM 626 C C . ILE A 1 89 ? -0.137 -3.609 6.503 1.00 97.56 89 ILE A C 1
ATOM 628 O O . ILE A 1 89 ? 0.303 -4.097 5.464 1.00 97.56 89 ILE A O 1
ATOM 632 N N . PHE A 1 90 ? -0.738 -4.327 7.440 1.00 97.12 90 PHE A N 1
ATOM 633 C CA . PHE A 1 90 ? -1.086 -5.733 7.329 1.00 97.12 90 PHE A CA 1
ATOM 634 C C . PHE A 1 90 ? -2.568 -5.834 6.984 1.00 97.12 90 PHE A C 1
ATOM 636 O O . PHE A 1 90 ? -3.418 -5.433 7.772 1.00 97.12 90 PHE A O 1
ATOM 643 N N . VAL A 1 91 ? -2.896 -6.377 5.820 1.00 96.25 91 VAL A N 1
ATOM 644 C CA . VAL A 1 91 ? -4.275 -6.701 5.449 1.00 96.25 91 VAL A CA 1
ATOM 645 C C . VAL A 1 91 ? -4.507 -8.181 5.743 1.00 96.25 91 VAL A C 1
ATOM 647 O O . VAL A 1 91 ? -3.786 -9.046 5.232 1.00 96.25 91 VAL A O 1
ATOM 650 N N . ALA A 1 92 ? -5.485 -8.478 6.601 1.00 93.00 92 ALA A N 1
ATOM 651 C CA . ALA A 1 92 ? -5.807 -9.846 7.020 1.00 93.00 92 ALA A CA 1
ATOM 652 C C . ALA A 1 92 ? -6.285 -10.712 5.841 1.00 93.00 92 ALA A C 1
ATOM 654 O O . ALA A 1 92 ? -6.625 -10.179 4.789 1.00 93.00 92 ALA A O 1
ATOM 655 N N . ALA A 1 93 ? -6.371 -12.037 6.007 1.00 88.81 93 ALA A N 1
ATOM 656 C CA . ALA A 1 93 ? -6.754 -12.981 4.942 1.00 88.81 93 ALA A CA 1
ATOM 657 C C . ALA A 1 93 ? -8.076 -12.635 4.235 1.00 88.81 93 ALA A C 1
ATOM 659 O O . ALA A 1 93 ? -8.146 -12.626 3.006 1.00 88.81 93 ALA A O 1
ATOM 660 N N . THR A 1 94 ? -9.091 -12.247 5.000 1.00 86.56 94 THR A N 1
ATOM 661 C CA . THR A 1 94 ? -10.395 -11.789 4.495 1.00 86.56 94 THR A CA 1
ATOM 662 C C . THR A 1 94 ? -10.429 -10.301 4.156 1.00 86.56 94 THR A C 1
ATOM 664 O O . THR A 1 94 ? -11.411 -9.827 3.596 1.00 86.56 94 THR A O 1
ATOM 667 N N . GLY A 1 95 ? -9.375 -9.561 4.503 1.00 89.62 95 GLY A N 1
ATOM 668 C CA . GLY A 1 95 ? -9.301 -8.123 4.311 1.00 89.62 95 GLY A CA 1
ATOM 669 C C . GLY A 1 95 ? -9.226 -7.732 2.835 1.00 89.62 95 GLY A C 1
ATOM 670 O O . GLY A 1 95 ? -8.585 -8.410 2.028 1.00 89.62 95 GLY A O 1
ATOM 671 N N . THR A 1 96 ? -9.849 -6.617 2.486 1.00 92.31 96 THR A N 1
ATOM 672 C CA . THR A 1 96 ? -9.870 -6.053 1.132 1.00 92.31 96 THR A CA 1
ATOM 673 C C . THR A 1 96 ? -9.112 -4.731 1.081 1.00 92.31 96 THR A C 1
ATOM 675 O O . THR A 1 96 ? -8.832 -4.117 2.114 1.00 92.31 96 THR A O 1
ATOM 678 N N . SER A 1 97 ? -8.761 -4.299 -0.127 1.00 94.19 97 SER A N 1
ATOM 679 C CA . SER A 1 97 ? -8.218 -2.971 -0.387 1.00 94.19 97 SER A CA 1
ATOM 680 C C . SER A 1 97 ? -8.935 -2.331 -1.570 1.00 94.19 97 SER A C 1
ATOM 682 O O . SER A 1 97 ? -9.307 -3.009 -2.529 1.00 94.19 97 SER A O 1
ATOM 684 N N . THR A 1 98 ? -9.098 -1.015 -1.518 1.00 93.75 98 THR A N 1
ATOM 685 C CA . THR A 1 98 ? -9.500 -0.194 -2.663 1.00 93.75 98 THR A CA 1
ATOM 686 C C . THR A 1 98 ? -8.612 1.038 -2.722 1.00 93.75 98 THR A C 1
ATOM 688 O O . THR A 1 98 ? -8.239 1.583 -1.684 1.00 93.75 98 THR A O 1
ATOM 691 N N . GLY A 1 99 ? -8.294 1.507 -3.922 1.00 94.25 99 GLY A N 1
ATOM 692 C CA . GLY A 1 99 ? -7.505 2.714 -4.123 1.00 94.25 99 GLY A CA 1
ATOM 693 C C . GLY A 1 99 ? -7.435 3.115 -5.586 1.00 94.25 99 GLY A C 1
ATOM 694 O O . GLY A 1 99 ? -8.101 2.529 -6.440 1.00 94.25 99 GLY A O 1
ATOM 695 N N . SER A 1 100 ? -6.631 4.130 -5.875 1.00 93.00 100 SER A N 1
ATOM 696 C CA . SER A 1 100 ? -6.484 4.677 -7.221 1.00 93.00 100 SER A CA 1
ATOM 697 C C . SER A 1 100 ? -5.136 5.376 -7.399 1.00 93.00 100 SER A C 1
ATOM 699 O O . SER A 1 100 ? -4.370 5.532 -6.450 1.00 93.00 100 SER A O 1
ATOM 701 N N . ALA A 1 101 ? -4.874 5.885 -8.604 1.00 91.06 101 ALA A N 1
ATOM 702 C CA . ALA A 1 101 ? -3.728 6.760 -8.848 1.00 91.06 101 ALA A CA 1
ATOM 703 C C . ALA A 1 101 ? -3.774 8.077 -8.045 1.00 91.06 101 ALA A C 1
ATOM 705 O O . ALA A 1 101 ? -2.732 8.690 -7.831 1.00 91.06 101 ALA A O 1
ATOM 706 N N . ALA A 1 102 ? -4.957 8.498 -7.583 1.00 90.19 102 ALA A N 1
ATOM 707 C CA . ALA A 1 102 ? -5.133 9.675 -6.731 1.00 90.19 102 ALA A CA 1
ATOM 708 C C . ALA A 1 102 ? -5.068 9.3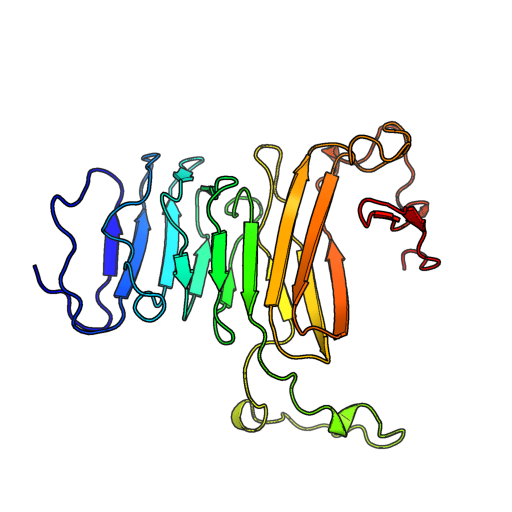48 -5.228 1.00 90.19 102 ALA A C 1
ATOM 710 O O . ALA A 1 102 ? -4.964 10.260 -4.411 1.00 90.19 102 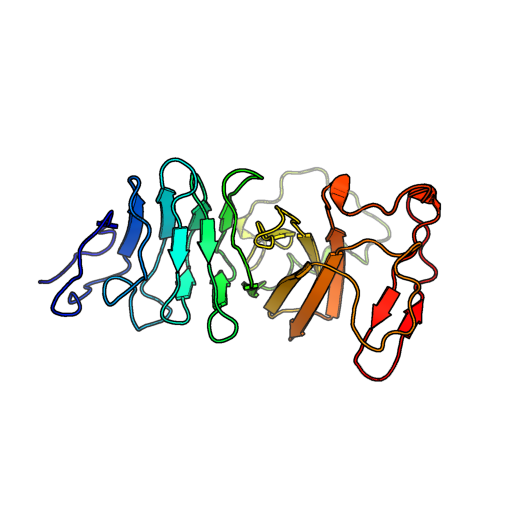ALA A O 1
ATOM 711 N N . SER A 1 103 ? -5.150 8.064 -4.861 1.00 93.19 103 SER A N 1
ATOM 712 C CA . SER A 1 103 ? -5.264 7.614 -3.474 1.00 93.19 103 SER A CA 1
ATOM 713 C C . SER A 1 103 ? -4.630 6.238 -3.274 1.00 93.19 103 SER A C 1
ATOM 715 O O . SER A 1 103 ? -5.214 5.194 -3.578 1.00 93.19 103 SER A O 1
ATOM 717 N N . PHE A 1 104 ? -3.402 6.227 -2.762 1.00 96.19 104 PHE A N 1
ATOM 718 C CA . PHE A 1 104 ? -2.599 5.013 -2.639 1.00 96.19 104 PHE A CA 1
ATOM 719 C C . PHE A 1 104 ? -1.683 5.049 -1.411 1.00 96.19 104 PHE A C 1
ATOM 721 O O . PHE A 1 104 ? -1.503 6.078 -0.754 1.00 96.19 104 PHE A O 1
ATOM 728 N N . VAL A 1 105 ? -1.101 3.896 -1.091 1.00 98.25 105 VAL A N 1
ATOM 729 C CA . VAL A 1 105 ? -0.090 3.765 -0.046 1.00 98.25 105 VAL A CA 1
ATOM 730 C C . VAL A 1 105 ? 1.281 4.102 -0.617 1.00 98.25 105 VAL A C 1
ATOM 732 O O . VAL A 1 105 ? 1.765 3.444 -1.537 1.00 98.25 105 VAL A O 1
ATOM 735 N N . ILE A 1 106 ? 1.944 5.097 -0.042 1.00 97.38 106 ILE A N 1
ATOM 736 C CA . ILE A 1 106 ? 3.358 5.359 -0.292 1.00 97.38 106 ILE A CA 1
ATOM 737 C C . ILE A 1 106 ? 4.154 4.461 0.655 1.00 97.38 106 ILE A C 1
ATOM 739 O O . ILE A 1 106 ? 4.265 4.744 1.850 1.00 97.38 106 ILE A O 1
ATOM 743 N N . GLY A 1 107 ? 4.681 3.362 0.115 1.00 95.88 107 GLY A N 1
ATOM 744 C CA . GLY A 1 107 ? 5.466 2.378 0.859 1.00 95.88 107 GLY A CA 1
ATOM 745 C C . GLY A 1 107 ? 4.885 0.964 0.816 1.00 95.88 107 GLY A C 1
ATOM 746 O O . GLY A 1 107 ? 4.539 0.460 -0.249 1.00 95.88 107 GLY A O 1
ATOM 747 N N . THR A 1 108 ? 4.864 0.280 1.960 1.00 96.75 108 THR A N 1
ATOM 748 C CA . THR A 1 108 ? 4.719 -1.171 2.053 1.00 96.75 108 THR A CA 1
ATOM 749 C C . THR A 1 108 ? 3.354 -1.625 2.568 1.00 96.75 108 THR A C 1
ATOM 751 O O . THR A 1 108 ? 2.931 -1.280 3.674 1.00 96.75 108 THR A O 1
ATOM 754 N N . ILE A 1 109 ? 2.732 -2.532 1.814 1.00 97.94 109 ILE A N 1
ATOM 755 C CA . ILE A 1 109 ? 1.589 -3.335 2.261 1.00 97.94 109 ILE A CA 1
ATOM 756 C C . ILE A 1 109 ? 2.017 -4.805 2.329 1.00 97.94 109 ILE A C 1
ATOM 758 O O . ILE A 1 109 ? 2.664 -5.317 1.414 1.00 97.94 109 ILE A O 1
ATOM 762 N N . GLN A 1 110 ? 1.611 -5.494 3.394 1.00 97.06 110 GLN A N 1
ATOM 763 C CA . GLN A 1 110 ? 1.626 -6.948 3.497 1.00 97.06 110 GLN A CA 1
ATOM 764 C C . GLN A 1 110 ? 0.188 -7.464 3.498 1.00 97.06 110 GLN A C 1
ATOM 766 O O . GLN A 1 110 ? -0.630 -7.045 4.311 1.00 97.06 110 GLN A O 1
ATOM 771 N N . LYS A 1 111 ? -0.116 -8.418 2.625 1.00 94.50 111 LYS A N 1
ATOM 772 C CA . LYS A 1 111 ? -1.389 -9.142 2.612 1.00 94.50 111 LYS A CA 1
ATOM 773 C C . LYS A 1 111 ? -1.140 -10.563 3.084 1.00 94.50 111 LYS A C 1
ATOM 775 O O . LYS A 1 111 ? -0.202 -11.212 2.626 1.00 94.50 111 LYS A O 1
ATOM 780 N N . THR A 1 112 ? -1.973 -11.032 4.003 1.00 92.06 112 THR A N 1
ATOM 781 C CA . THR A 1 112 ? -2.075 -12.463 4.303 1.00 92.06 112 THR A CA 1
ATOM 782 C C . THR A 1 112 ? -3.068 -13.082 3.330 1.00 92.06 112 THR A C 1
ATOM 784 O O . THR A 1 112 ? -4.118 -12.496 3.081 1.00 92.06 112 THR A O 1
ATOM 787 N N . PHE A 1 113 ? -2.751 -14.247 2.793 1.00 86.31 113 PHE A N 1
ATOM 788 C CA . PHE A 1 113 ? -3.626 -15.070 1.974 1.00 86.31 113 PHE A CA 1
ATOM 789 C C . PHE A 1 113 ? -3.989 -16.314 2.782 1.00 86.31 113 PHE A C 1
ATOM 791 O O . PHE A 1 113 ? -3.140 -16.880 3.477 1.00 86.31 113 PHE A O 1
ATOM 798 N N . GLY A 1 114 ? -5.265 -16.693 2.744 1.00 80.38 114 GLY A N 1
ATOM 799 C CA . GLY A 1 114 ? -5.685 -17.987 3.273 1.00 80.38 114 GLY A CA 1
ATOM 800 C C . GLY A 1 114 ? -5.356 -19.103 2.286 1.00 80.38 114 GLY A C 1
ATOM 801 O O . GLY A 1 114 ? -4.620 -18.891 1.321 1.00 80.38 114 GLY A O 1
ATOM 802 N N . ALA A 1 115 ? -5.874 -20.301 2.548 1.00 68.12 115 ALA A N 1
ATOM 803 C CA . ALA A 1 115 ? -5.754 -21.384 1.586 1.00 68.12 115 ALA A CA 1
ATOM 804 C C . ALA A 1 115 ? -6.460 -20.977 0.292 1.00 68.12 115 ALA A C 1
ATOM 806 O O . ALA A 1 115 ? -7.607 -20.528 0.354 1.00 68.12 115 ALA A O 1
ATOM 807 N N . PRO A 1 116 ? -5.812 -21.147 -0.873 1.00 63.16 116 PRO A N 1
ATOM 808 C CA . PRO A 1 116 ? -6.533 -21.030 -2.114 1.00 63.16 116 PRO A CA 1
ATOM 809 C C . PRO A 1 116 ? -7.760 -21.950 -2.067 1.00 63.16 116 PRO A C 1
ATOM 811 O O . PRO A 1 116 ? -7.672 -23.042 -1.494 1.00 63.16 116 PRO A O 1
ATOM 814 N N . PRO A 1 117 ? -8.891 -21.538 -2.661 1.00 55.38 117 PRO A N 1
ATOM 815 C CA . PRO A 1 117 ? -9.989 -22.436 -2.930 1.00 55.38 117 PRO A CA 1
ATOM 816 C C . PRO A 1 117 ? -9.452 -23.710 -3.585 1.00 55.38 117 PRO A C 1
ATOM 818 O O . PRO A 1 117 ? -8.876 -23.644 -4.665 1.00 55.38 117 PRO A O 1
ATOM 821 N N . ASP A 1 118 ? -9.584 -24.807 -2.841 1.00 54.22 118 ASP A N 1
ATOM 822 C CA . ASP A 1 118 ? -9.187 -26.197 -3.090 1.00 54.22 118 ASP A CA 1
ATOM 823 C C . ASP A 1 118 ? -8.272 -26.492 -4.315 1.00 54.22 118 ASP A C 1
ATOM 825 O O . ASP A 1 118 ? -8.704 -26.353 -5.466 1.00 54.22 118 ASP A O 1
ATOM 829 N N . PRO A 1 119 ? -7.044 -27.027 -4.118 1.00 48.44 119 PRO A N 1
ATOM 830 C CA . PRO A 1 119 ? -6.198 -27.515 -5.214 1.00 48.44 119 PRO A CA 1
ATOM 831 C C . PRO A 1 119 ? -6.816 -28.662 -6.042 1.00 48.44 119 PRO A C 1
ATOM 833 O O . PRO A 1 119 ? -6.326 -28.937 -7.142 1.00 48.44 119 PRO A O 1
ATOM 836 N N . ALA A 1 120 ? -7.888 -29.317 -5.576 1.00 47.06 120 ALA A N 1
ATOM 837 C CA . ALA A 1 120 ? -8.532 -30.449 -6.252 1.00 47.06 120 ALA A CA 1
ATOM 838 C C . ALA A 1 120 ? -9.104 -30.136 -7.649 1.00 47.06 120 ALA A C 1
ATOM 840 O O . ALA A 1 120 ? -9.362 -31.062 -8.417 1.00 47.06 120 ALA A O 1
ATOM 841 N N . PHE A 1 121 ? -9.249 -28.863 -8.028 1.00 49.16 121 PHE A N 1
ATOM 842 C CA . PHE A 1 121 ? -9.720 -28.485 -9.367 1.00 49.16 121 PHE A CA 1
ATOM 843 C C . PHE A 1 121 ? -8.608 -28.287 -10.406 1.00 49.16 121 PHE A C 1
ATOM 845 O O . PHE A 1 121 ? -8.913 -28.140 -11.587 1.00 49.16 121 PHE A O 1
ATOM 852 N N . ARG A 1 122 ? -7.323 -28.296 -10.018 1.00 49.09 122 ARG A N 1
ATOM 853 C CA . ARG A 1 122 ? -6.217 -27.994 -10.952 1.00 49.09 122 ARG A CA 1
ATOM 854 C C . ARG A 1 122 ? -5.600 -29.218 -11.642 1.00 49.09 122 ARG A C 1
ATOM 856 O O . ARG A 1 122 ? -4.938 -29.050 -12.658 1.00 49.09 122 ARG A O 1
ATOM 863 N N . ASN A 1 123 ? -5.861 -30.432 -11.149 1.00 41.25 123 ASN A N 1
ATOM 864 C CA . ASN A 1 123 ? -5.333 -31.688 -11.715 1.00 41.25 123 ASN A CA 1
ATOM 865 C C . ASN A 1 123 ? -6.366 -32.518 -12.494 1.00 41.25 123 ASN A C 1
ATOM 867 O O . ASN A 1 123 ? -6.113 -33.681 -12.804 1.00 41.25 123 ASN A O 1
ATOM 871 N N . ALA A 1 124 ? -7.530 -31.958 -12.815 1.00 39.03 124 ALA A N 1
ATOM 872 C CA . ALA A 1 124 ? -8.501 -32.648 -13.648 1.00 39.03 124 ALA A CA 1
ATOM 873 C C . ALA A 1 124 ? -8.319 -32.212 -15.106 1.00 39.03 124 ALA A C 1
ATOM 875 O O . ALA A 1 124 ? -8.857 -31.195 -15.537 1.00 39.03 124 ALA A O 1
ATOM 876 N N . SER A 1 125 ? -7.599 -33.021 -15.885 1.00 44.22 125 SER A N 1
ATOM 877 C CA . SER A 1 125 ? -7.573 -32.956 -17.355 1.00 44.22 125 SER A CA 1
ATOM 878 C C . SER A 1 125 ? -8.967 -33.081 -17.992 1.00 44.22 125 SER A C 1
ATOM 880 O O . SER A 1 125 ? -9.107 -32.930 -19.199 1.00 44.22 125 SER A O 1
ATOM 882 N N . GLU A 1 126 ? -10.010 -33.335 -17.203 1.00 49.72 126 GLU A N 1
ATOM 883 C CA . GLU A 1 126 ? -11.402 -33.322 -17.616 1.00 49.72 126 GLU A CA 1
ATOM 884 C C . GLU A 1 126 ? -12.252 -32.769 -16.471 1.00 49.72 126 GLU A C 1
ATOM 886 O O . GLU A 1 126 ? -12.300 -33.369 -15.399 1.00 49.72 126 GLU A O 1
ATOM 891 N N . LYS A 1 127 ? -12.935 -31.644 -16.719 1.00 42.28 127 LYS A N 1
ATOM 892 C CA . LYS A 1 127 ? -14.315 -31.322 -16.293 1.00 42.28 127 LYS A CA 1
ATOM 893 C C . LYS A 1 127 ? -14.461 -29.842 -15.942 1.00 42.28 127 LYS A C 1
ATOM 895 O O . LYS A 1 127 ? -14.394 -29.413 -14.795 1.00 42.28 127 LYS A O 1
ATOM 900 N N . LEU A 1 128 ? -14.750 -29.079 -16.989 1.00 38.59 128 LEU A N 1
ATOM 901 C CA . LEU A 1 128 ? -15.372 -27.766 -16.932 1.00 38.59 128 LEU A CA 1
ATOM 902 C C . LEU A 1 128 ? -16.745 -27.905 -16.250 1.00 38.59 128 LEU A C 1
ATOM 904 O O . LEU A 1 128 ? -17.712 -28.348 -16.869 1.00 38.59 128 LEU A O 1
ATOM 908 N N . VAL A 1 129 ? -16.829 -27.588 -14.958 1.00 41.59 129 VAL A N 1
ATOM 909 C CA . VAL A 1 129 ? -18.114 -27.448 -14.262 1.00 41.59 129 VAL A CA 1
ATOM 910 C C . VAL A 1 129 ? -18.578 -26.006 -14.446 1.00 41.59 129 VAL A C 1
ATOM 912 O O . VAL A 1 129 ? -18.067 -25.092 -13.806 1.00 41.59 129 VAL A O 1
ATOM 915 N N . PHE A 1 130 ? -19.553 -25.795 -15.331 1.00 35.50 130 PHE A N 1
ATOM 916 C CA . PHE A 1 130 ? -20.318 -24.552 -15.361 1.00 35.50 130 PHE A CA 1
ATOM 917 C C . PHE A 1 130 ? -21.346 -24.573 -14.227 1.00 35.50 130 PHE A C 1
ATOM 919 O O . PHE A 1 130 ? -22.286 -25.364 -14.239 1.00 35.50 130 PHE A O 1
ATOM 926 N N . GLY A 1 131 ? -21.164 -23.696 -13.248 1.00 37.62 131 GLY A N 1
ATOM 927 C CA . GLY A 1 131 ? -22.117 -23.449 -12.171 1.00 37.62 131 GLY A CA 1
ATOM 928 C C . GLY A 1 131 ? -21.477 -22.555 -11.119 1.00 37.62 131 GLY A C 1
ATOM 929 O O . GLY A 1 131 ? -20.332 -22.787 -10.744 1.00 37.62 131 GLY A O 1
ATOM 930 N N . ALA A 1 132 ? -22.181 -21.509 -10.677 1.00 40.16 132 ALA A N 1
ATOM 931 C CA . ALA A 1 132 ? -21.680 -20.607 -9.645 1.00 40.16 132 ALA A CA 1
ATOM 932 C C . ALA A 1 132 ? -21.360 -21.411 -8.377 1.00 40.16 132 ALA A C 1
ATOM 934 O O . ALA A 1 132 ? -22.267 -21.916 -7.715 1.00 40.16 132 ALA A O 1
ATOM 935 N N . ILE A 1 133 ? -20.073 -21.559 -8.059 1.00 42.12 133 ILE A N 1
ATOM 936 C CA . ILE A 1 133 ? -19.648 -22.220 -6.827 1.00 42.12 133 ILE A CA 1
ATOM 937 C C . ILE A 1 133 ? -19.934 -21.243 -5.678 1.00 42.12 133 ILE A C 1
ATOM 939 O O . ILE A 1 133 ? -19.427 -20.118 -5.705 1.00 42.12 133 ILE A O 1
ATOM 943 N N . PRO A 1 134 ? -20.753 -21.618 -4.677 1.00 41.16 134 PRO A N 1
ATOM 944 C CA . PRO A 1 134 ? -21.026 -20.753 -3.541 1.00 41.16 134 PRO A CA 1
ATOM 945 C C . PRO A 1 134 ? -19.727 -20.427 -2.799 1.00 41.16 134 PRO A C 1
ATOM 947 O O . PRO A 1 134 ? -18.987 -21.327 -2.405 1.00 41.16 134 PRO A O 1
ATOM 950 N N . ASN A 1 135 ? -19.499 -19.138 -2.541 1.00 41.50 135 ASN A N 1
ATOM 951 C CA . ASN A 1 135 ? -18.335 -18.587 -1.832 1.00 41.50 135 ASN A CA 1
ATOM 952 C C . ASN A 1 135 ? -18.056 -19.246 -0.457 1.00 41.50 135 ASN A C 1
ATOM 954 O O . ASN A 1 135 ? -16.974 -19.104 0.096 1.00 41.50 135 ASN A O 1
ATOM 958 N N . ALA A 1 136 ? -19.027 -19.978 0.098 1.00 40.31 136 ALA A N 1
ATOM 959 C CA . ALA A 1 136 ? -18.938 -20.671 1.382 1.00 40.31 136 ALA A CA 1
ATOM 960 C C . ALA A 1 136 ? -18.219 -22.039 1.340 1.00 40.31 136 ALA A C 1
ATOM 962 O O . ALA A 1 136 ? -17.906 -22.567 2.402 1.00 40.31 136 ALA A O 1
ATOM 963 N N . LEU A 1 137 ? -17.948 -22.619 0.160 1.00 42.31 137 LEU A N 1
ATOM 964 C CA . LEU A 1 137 ? -17.211 -23.894 0.034 1.00 42.31 137 LEU A CA 1
ATOM 965 C C . LEU A 1 137 ? -15.693 -23.708 -0.170 1.00 42.31 137 LEU A C 1
ATOM 967 O O . LEU A 1 137 ? -14.956 -24.683 -0.291 1.00 42.31 137 LEU A O 1
ATOM 971 N N . LEU A 1 138 ? -15.233 -22.455 -0.215 1.00 44.16 138 LEU A N 1
ATOM 972 C CA . LEU A 1 138 ? -13.851 -22.053 -0.449 1.00 44.16 138 LEU A CA 1
ATOM 973 C C . LEU A 1 138 ? -13.257 -21.554 0.873 1.00 44.16 138 LEU A C 1
ATOM 975 O O . LEU A 1 138 ? -13.589 -20.471 1.352 1.00 44.16 138 LEU A O 1
ATOM 979 N N . GLY A 1 139 ? -12.420 -22.369 1.509 1.00 41.16 139 GLY A N 1
ATOM 980 C CA . GLY A 1 139 ? -11.818 -22.061 2.806 1.00 41.16 139 GLY A CA 1
ATOM 981 C C . GLY A 1 139 ? -10.813 -20.901 2.777 1.00 41.16 139 GLY A C 1
ATOM 982 O O . GLY A 1 139 ? -9.619 -21.141 2.845 1.00 41.16 139 GLY A O 1
ATOM 983 N N . GLY A 1 140 ? -11.299 -19.656 2.801 1.00 47.09 140 GLY A N 1
ATOM 984 C CA . GLY A 1 140 ? -10.595 -18.492 3.357 1.00 47.09 140 GLY A CA 1
ATOM 985 C C . GLY A 1 140 ? -9.732 -17.646 2.405 1.00 47.09 140 GLY A C 1
ATOM 986 O O . GLY A 1 140 ? -8.624 -18.018 2.052 1.00 47.09 140 GLY A O 1
ATOM 987 N N . GLY A 1 141 ? -10.174 -16.406 2.156 1.00 52.47 141 GLY A N 1
ATOM 988 C CA . GLY A 1 141 ? -9.396 -15.325 1.528 1.00 52.47 141 GLY A CA 1
ATOM 989 C C . GLY A 1 141 ? -9.515 -15.244 -0.000 1.00 52.47 141 GLY A C 1
ATOM 990 O O . GLY A 1 141 ? -9.644 -16.250 -0.683 1.00 52.47 141 GLY A O 1
ATOM 991 N N . SER A 1 142 ? -9.488 -14.024 -0.548 1.00 62.19 142 SER A N 1
ATOM 992 C CA . SER A 1 142 ? -9.350 -13.812 -1.998 1.00 62.19 142 SER A CA 1
ATOM 993 C C . SER A 1 142 ? -7.917 -14.138 -2.421 1.00 62.19 142 SER A C 1
ATOM 995 O O . SER A 1 142 ? -6.980 -13.562 -1.864 1.00 62.19 142 SER A O 1
ATOM 997 N N . ASN A 1 143 ? -7.742 -15.014 -3.414 1.00 82.25 143 ASN A N 1
ATOM 998 C CA . ASN A 1 143 ? -6.428 -15.327 -3.995 1.00 82.25 143 ASN A CA 1
ATOM 999 C C . ASN A 1 143 ? -5.807 -14.148 -4.722 1.00 82.25 143 ASN A C 1
ATOM 1001 O O . ASN A 1 143 ? -4.587 -14.044 -4.818 1.00 82.25 143 ASN A O 1
ATOM 1005 N N . THR A 1 144 ? -6.655 -13.275 -5.255 1.00 87.19 144 THR A N 1
ATOM 1006 C CA . THR A 1 144 ? -6.225 -12.076 -5.951 1.00 87.19 144 THR A CA 1
ATOM 1007 C C . THR A 1 144 ? -6.284 -10.894 -4.998 1.00 87.19 144 THR A C 1
ATOM 1009 O O . THR A 1 144 ? -7.298 -10.669 -4.328 1.00 87.19 144 THR A O 1
ATOM 1012 N N . PHE A 1 145 ? -5.206 -10.120 -4.949 1.00 89.69 145 PHE A N 1
ATOM 1013 C CA . PHE A 1 145 ? -5.143 -8.882 -4.190 1.00 89.69 145 PHE A CA 1
ATOM 1014 C C . PHE A 1 145 ? -4.412 -7.802 -4.983 1.00 89.69 145 PHE A C 1
ATOM 1016 O O . PHE A 1 145 ? -3.331 -8.034 -5.531 1.00 89.69 145 PHE A O 1
ATOM 1023 N N . VAL A 1 146 ? -5.004 -6.607 -5.016 1.00 92.88 146 VAL A N 1
ATOM 1024 C CA . VAL A 1 146 ? -4.392 -5.423 -5.617 1.00 92.88 146 VAL A CA 1
ATOM 1025 C C . VAL A 1 146 ? -3.716 -4.610 -4.520 1.00 92.88 146 VAL A C 1
ATOM 1027 O O . VAL A 1 146 ? -4.342 -4.088 -3.593 1.00 92.88 146 VAL A O 1
ATOM 1030 N N . TYR A 1 147 ? -2.403 -4.488 -4.638 1.00 95.94 147 TYR A N 1
ATOM 1031 C CA . TYR A 1 147 ? -1.584 -3.619 -3.817 1.00 95.94 147 TYR A CA 1
ATOM 1032 C C . TYR A 1 147 ? -1.667 -2.214 -4.401 1.00 95.94 147 TYR A C 1
ATOM 1034 O O . TYR A 1 147 ? -0.988 -1.899 -5.377 1.00 95.94 147 TYR A O 1
ATOM 1042 N N . PHE A 1 148 ? -2.500 -1.363 -3.801 1.00 96.25 148 PHE A N 1
ATOM 1043 C CA . PHE A 1 148 ? -2.589 0.056 -4.149 1.00 96.25 148 PHE A CA 1
ATOM 1044 C C . PHE A 1 148 ? -1.393 0.809 -3.566 1.00 96.25 148 PHE A C 1
ATOM 1046 O O . PHE A 1 148 ? -1.526 1.557 -2.601 1.00 96.25 148 PHE A O 1
ATOM 1053 N N . VAL A 1 149 ? -0.212 0.551 -4.121 1.00 96.31 149 VAL A N 1
ATOM 1054 C CA . VAL A 1 149 ? 1.067 1.080 -3.648 1.00 96.31 149 VAL A CA 1
ATOM 1055 C C . VAL A 1 149 ? 1.701 2.014 -4.673 1.00 96.31 149 VAL A C 1
ATOM 1057 O O . VAL A 1 149 ? 1.389 1.979 -5.862 1.00 96.31 149 VAL A O 1
ATOM 1060 N N . GLY A 1 150 ? 2.617 2.847 -4.206 1.00 95.94 150 GLY A N 1
ATOM 1061 C CA . GLY A 1 150 ? 3.431 3.719 -5.033 1.00 95.94 150 GLY A CA 1
ATOM 1062 C C . GLY A 1 150 ? 4.582 4.312 -4.235 1.00 95.94 150 GLY A C 1
ATOM 1063 O O . GLY A 1 150 ? 4.829 3.952 -3.082 1.00 95.94 150 GLY A O 1
ATOM 1064 N N . THR A 1 151 ? 5.285 5.244 -4.859 1.00 95.69 151 THR A N 1
ATOM 1065 C CA . THR A 1 151 ? 6.281 6.084 -4.188 1.00 95.69 151 THR A CA 1
ATOM 1066 C C . THR A 1 151 ? 5.795 7.527 -4.181 1.00 95.69 151 THR A C 1
ATOM 1068 O O . THR A 1 151 ? 4.759 7.848 -4.764 1.00 95.69 151 THR A O 1
ATOM 1071 N N . ALA A 1 152 ? 6.568 8.428 -3.575 1.00 93.12 152 ALA A N 1
ATOM 1072 C CA . ALA A 1 152 ? 6.329 9.863 -3.715 1.00 93.12 152 ALA A CA 1
ATOM 1073 C C . ALA A 1 152 ? 6.325 10.327 -5.189 1.00 93.12 152 ALA A C 1
ATOM 1075 O O . ALA A 1 152 ? 5.718 11.343 -5.508 1.00 93.12 152 ALA A O 1
ATOM 1076 N N . SER A 1 153 ? 6.970 9.575 -6.089 1.00 92.00 153 SER A N 1
ATOM 1077 C CA . SER A 1 153 ? 7.043 9.866 -7.525 1.00 92.00 153 SER A CA 1
ATOM 1078 C C . SER A 1 153 ? 5.864 9.309 -8.327 1.00 92.00 153 SER A C 1
ATOM 1080 O O . SER A 1 153 ? 5.778 9.581 -9.519 1.00 92.00 153 SER A O 1
ATOM 1082 N N . GLY A 1 154 ? 4.979 8.507 -7.726 1.00 91.06 154 GLY A N 1
ATOM 1083 C CA . GLY A 1 154 ? 3.776 8.039 -8.412 1.00 91.06 154 GLY A CA 1
ATOM 1084 C C . GLY A 1 154 ? 3.266 6.672 -7.976 1.00 91.06 154 GLY A C 1
ATOM 1085 O O . GLY A 1 154 ? 3.967 5.882 -7.337 1.00 91.06 154 GLY A O 1
ATOM 1086 N N . TYR A 1 155 ? 2.019 6.421 -8.366 1.00 93.94 155 TYR A N 1
ATOM 1087 C CA . TYR A 1 155 ? 1.300 5.164 -8.205 1.00 93.94 155 TYR A CA 1
ATOM 1088 C C . TYR A 1 155 ? 1.921 4.058 -9.069 1.00 93.94 155 TYR A C 1
ATOM 1090 O O . TYR A 1 155 ? 2.262 4.281 -10.229 1.00 93.94 155 TYR A O 1
ATOM 1098 N N . SER A 1 156 ? 2.114 2.870 -8.499 1.00 94.06 156 SER A N 1
ATOM 1099 C CA . SER A 1 156 ? 2.766 1.735 -9.168 1.00 94.06 156 SER A CA 1
ATOM 1100 C C . SER A 1 156 ? 2.224 0.416 -8.608 1.00 94.06 156 SER A C 1
ATOM 1102 O O . SER A 1 156 ? 2.945 -0.300 -7.898 1.00 94.06 156 SER A O 1
ATOM 1104 N N . PRO A 1 157 ? 0.928 0.126 -8.821 1.00 92.56 157 PRO A N 1
ATOM 1105 C CA . PRO A 1 157 ? 0.279 -0.996 -8.173 1.00 92.56 157 PRO A CA 1
ATOM 1106 C C . PRO A 1 157 ? 0.844 -2.325 -8.655 1.00 92.56 157 PRO A C 1
ATOM 1108 O O . PRO A 1 157 ? 1.359 -2.456 -9.769 1.00 92.56 157 PRO A O 1
ATOM 1111 N N . ALA A 1 158 ? 0.681 -3.330 -7.805 1.00 90.44 158 ALA A N 1
ATOM 1112 C CA . ALA A 1 158 ? 0.913 -4.717 -8.164 1.00 90.44 158 ALA A CA 1
ATOM 1113 C C . ALA A 1 158 ? -0.368 -5.513 -7.934 1.00 90.44 158 ALA A C 1
ATOM 1115 O O . ALA A 1 158 ? -1.045 -5.330 -6.923 1.00 90.44 158 ALA A O 1
ATOM 1116 N N . THR A 1 159 ? -0.691 -6.410 -8.855 1.00 91.12 159 THR A N 1
ATOM 1117 C CA . THR A 1 159 ? -1.719 -7.429 -8.647 1.00 91.12 159 THR A CA 1
ATOM 1118 C C . THR A 1 159 ? -1.018 -8.752 -8.419 1.00 91.12 159 THR A C 1
ATOM 1120 O O . THR A 1 159 ? -0.195 -9.156 -9.237 1.00 91.12 159 THR A O 1
ATOM 1123 N N . ILE A 1 160 ? -1.332 -9.403 -7.302 1.00 87.50 160 ILE A N 1
ATOM 1124 C CA . ILE A 1 160 ? -0.838 -10.740 -6.979 1.00 87.50 160 ILE A CA 1
ATOM 1125 C C . ILE A 1 160 ? -2.026 -11.682 -6.998 1.00 87.50 160 ILE A C 1
ATOM 1127 O O . ILE A 1 160 ? -3.029 -11.410 -6.336 1.00 87.50 160 ILE A O 1
ATOM 1131 N N . ASN A 1 161 ? -1.899 -12.776 -7.736 1.00 88.69 161 ASN A N 1
ATOM 1132 C CA . ASN A 1 161 ? -2.836 -13.882 -7.724 1.00 88.69 161 ASN A CA 1
ATOM 1133 C C . ASN A 1 161 ? -2.124 -15.126 -7.190 1.00 88.69 161 ASN A C 1
ATOM 1135 O O . ASN A 1 161 ? -1.265 -15.685 -7.861 1.00 88.69 161 ASN A O 1
ATOM 1139 N N . VAL A 1 162 ? -2.443 -15.534 -5.964 1.00 85.44 162 VAL A N 1
ATOM 1140 C CA . VAL A 1 162 ? -1.843 -16.711 -5.328 1.00 85.44 162 VAL A CA 1
ATOM 1141 C C . VAL A 1 162 ? -2.468 -17.981 -5.898 1.00 85.44 162 VAL A C 1
ATOM 1143 O O . VAL A 1 162 ? -3.669 -18.213 -5.764 1.00 85.44 162 VAL A O 1
ATOM 1146 N N . ASP A 1 163 ? -1.628 -18.824 -6.491 1.00 82.62 163 ASP A N 1
ATOM 1147 C CA . ASP A 1 163 ? -2.026 -20.126 -7.026 1.00 82.62 163 ASP A CA 1
ATOM 1148 C C . ASP A 1 163 ? -1.929 -21.232 -5.981 1.00 82.62 163 ASP A C 1
ATOM 1150 O O . ASP A 1 163 ? -2.761 -22.138 -5.951 1.00 82.62 163 ASP A O 1
ATOM 1154 N N . SER A 1 164 ? -0.889 -21.182 -5.141 1.00 80.81 164 SER A N 1
ATOM 1155 C CA . SER A 1 164 ? -0.644 -22.183 -4.105 1.00 80.81 164 SER A CA 1
ATOM 1156 C C . SER A 1 164 ? 0.148 -21.642 -2.914 1.00 80.81 164 SER A C 1
ATOM 1158 O O . SER A 1 164 ? 0.961 -20.718 -3.029 1.00 80.81 164 SER A O 1
ATOM 1160 N N . GLY A 1 165 ? -0.068 -22.284 -1.764 1.00 82.88 165 GLY A N 1
ATOM 1161 C CA . GLY A 1 165 ? 0.541 -21.927 -0.487 1.00 82.88 165 GLY A CA 1
ATOM 1162 C C . GLY A 1 165 ? -0.372 -21.068 0.389 1.00 82.88 165 GLY A C 1
ATOM 1163 O O . GLY A 1 165 ? -1.341 -20.480 -0.080 1.00 82.88 165 GLY A O 1
ATOM 1164 N N . VAL A 1 166 ? -0.058 -21.025 1.682 1.00 85.31 166 VAL A N 1
ATOM 1165 C CA . VAL A 1 166 ? -0.748 -20.213 2.692 1.00 85.31 166 VAL A CA 1
ATOM 1166 C C . VAL A 1 166 ? 0.293 -19.357 3.372 1.00 85.31 166 VAL A C 1
ATOM 1168 O O . VAL A 1 166 ? 1.288 -19.876 3.873 1.00 85.31 166 VAL A O 1
ATOM 1171 N N . GLY A 1 167 ? 0.051 -18.056 3.447 1.00 89.25 167 GLY A N 1
ATOM 1172 C CA . GLY A 1 167 ? 0.952 -17.175 4.166 1.00 89.25 167 GLY A CA 1
ATOM 1173 C C . GLY A 1 167 ? 0.804 -15.734 3.738 1.00 89.25 167 GLY A C 1
ATOM 1174 O O . GLY A 1 167 ? -0.311 -15.244 3.598 1.00 89.25 167 GLY A O 1
ATOM 1175 N N . SER A 1 168 ? 1.909 -15.020 3.584 1.00 91.56 168 SER A N 1
ATOM 1176 C CA . SER A 1 168 ? 1.882 -13.587 3.322 1.00 91.56 168 SER A CA 1
ATOM 1177 C C . SER A 1 168 ? 2.718 -13.192 2.123 1.00 91.56 168 SER A C 1
ATOM 1179 O O . SER A 1 168 ? 3.704 -13.842 1.771 1.00 91.56 168 SER A O 1
ATOM 1181 N N . PHE A 1 169 ? 2.313 -12.084 1.514 1.00 91.75 169 PHE A N 1
ATOM 1182 C CA . PHE A 1 169 ? 3.042 -11.448 0.437 1.00 91.75 169 PHE A CA 1
ATOM 1183 C C . PHE A 1 169 ? 3.115 -9.944 0.705 1.00 91.75 169 PHE A C 1
ATOM 1185 O O . PHE A 1 169 ? 2.105 -9.278 0.969 1.00 91.75 169 PHE A O 1
ATOM 1192 N N . THR A 1 170 ? 4.329 -9.417 0.667 1.00 95.56 170 THR A N 1
ATOM 1193 C CA . THR A 1 170 ? 4.665 -8.020 0.925 1.00 95.56 170 THR A CA 1
ATOM 1194 C C . THR A 1 170 ? 5.123 -7.376 -0.368 1.00 95.56 170 THR A C 1
ATOM 1196 O O . THR A 1 170 ? 5.976 -7.933 -1.057 1.00 95.56 170 THR A O 1
ATOM 1199 N N . VAL A 1 171 ? 4.582 -6.197 -0.671 1.00 95.62 171 VAL A N 1
ATOM 1200 C CA . VAL A 1 171 ? 4.946 -5.408 -1.851 1.00 95.62 171 VAL A CA 1
ATOM 1201 C C . VAL A 1 171 ? 5.347 -4.008 -1.407 1.00 95.62 171 VAL A C 1
ATOM 1203 O O . VAL A 1 171 ? 4.598 -3.336 -0.696 1.00 95.62 171 VAL A O 1
ATOM 1206 N N . SER A 1 172 ? 6.528 -3.572 -1.846 1.00 96.56 172 SER A N 1
ATOM 1207 C CA . SER A 1 172 ? 7.017 -2.206 -1.671 1.00 96.56 172 SER A CA 1
ATOM 1208 C C . SER A 1 172 ? 7.672 -1.720 -2.966 1.00 96.56 172 SER A C 1
ATOM 1210 O O . SER A 1 172 ? 8.740 -2.223 -3.317 1.00 96.56 172 SER A O 1
ATOM 1212 N N . PRO A 1 173 ? 7.077 -0.759 -3.687 1.00 94.81 173 PRO A N 1
ATOM 1213 C CA . PRO A 1 173 ? 7.715 -0.145 -4.841 1.00 94.81 173 PRO A CA 1
ATOM 1214 C C . PRO A 1 173 ? 8.813 0.831 -4.401 1.00 94.81 173 PRO A C 1
ATOM 1216 O O . PRO A 1 173 ? 8.769 1.392 -3.304 1.00 94.81 173 PRO A O 1
ATOM 1219 N N . ALA A 1 174 ? 9.777 1.068 -5.281 1.00 94.06 174 ALA A N 1
ATOM 1220 C CA . ALA A 1 174 ? 10.849 2.035 -5.096 1.00 94.06 174 ALA A CA 1
ATOM 1221 C C . ALA A 1 174 ? 11.215 2.696 -6.432 1.00 94.06 174 ALA A C 1
ATOM 1223 O O . ALA A 1 174 ? 11.188 2.055 -7.482 1.00 94.06 174 ALA A O 1
ATOM 1224 N N . THR A 1 175 ? 11.534 3.990 -6.382 1.00 95.25 175 THR A N 1
ATOM 1225 C CA . THR A 1 175 ? 11.931 4.777 -7.556 1.00 95.25 175 THR A CA 1
ATOM 1226 C C . THR A 1 175 ? 13.382 4.466 -7.933 1.00 95.25 175 THR A C 1
ATOM 1228 O O . THR A 1 175 ? 14.231 4.282 -7.058 1.00 95.25 175 THR A O 1
ATOM 1231 N N . GLY A 1 176 ? 13.674 4.474 -9.233 1.00 92.56 176 GLY A N 1
ATOM 1232 C CA . GLY A 1 176 ? 15.002 4.240 -9.791 1.00 92.56 176 GLY A CA 1
ATOM 1233 C C . GLY A 1 176 ? 15.262 2.771 -10.108 1.00 92.56 176 GLY A C 1
ATOM 1234 O O . GLY A 1 176 ? 14.335 1.981 -10.267 1.00 92.56 176 GLY A O 1
ATOM 1235 N N . ILE A 1 177 ? 16.541 2.415 -10.209 1.00 89.88 177 ILE A N 1
ATOM 1236 C CA . ILE A 1 177 ? 16.990 1.037 -10.429 1.00 89.88 177 ILE A CA 1
ATOM 1237 C C . ILE A 1 177 ? 17.590 0.455 -9.147 1.00 89.88 177 ILE A C 1
ATOM 1239 O O . ILE A 1 177 ? 18.024 1.191 -8.258 1.00 89.88 177 ILE A O 1
ATOM 1243 N N . ILE A 1 178 ? 17.667 -0.872 -9.063 1.00 87.69 178 ILE A N 1
ATOM 1244 C CA . ILE A 1 178 ? 18.299 -1.554 -7.929 1.00 87.69 178 ILE A CA 1
ATOM 1245 C C . ILE A 1 178 ? 19.800 -1.230 -7.925 1.00 87.69 178 ILE A C 1
ATOM 1247 O O . ILE A 1 178 ? 20.521 -1.578 -8.865 1.00 87.69 178 ILE A O 1
ATOM 1251 N N . SER A 1 179 ? 20.286 -0.567 -6.874 1.00 85.00 179 SER A N 1
ATOM 1252 C CA . SER A 1 179 ? 21.704 -0.218 -6.733 1.00 85.00 179 SER A CA 1
ATOM 1253 C C . SER A 1 179 ? 22.588 -1.467 -6.716 1.00 85.00 179 SER A C 1
ATOM 1255 O O . SER A 1 179 ? 22.226 -2.483 -6.130 1.00 85.00 179 SER A O 1
ATOM 1257 N N . GLY A 1 180 ? 23.747 -1.402 -7.374 1.00 83.56 180 GLY A N 1
ATOM 1258 C CA . GLY A 1 180 ? 24.684 -2.531 -7.443 1.00 83.56 180 GLY A CA 1
ATOM 1259 C C . GLY A 1 180 ? 24.240 -3.689 -8.345 1.00 83.56 180 GLY A C 1
ATOM 1260 O O . GLY A 1 180 ? 24.960 -4.672 -8.449 1.00 83.56 180 GLY A O 1
ATOM 1261 N N . SER A 1 181 ? 23.100 -3.578 -9.037 1.00 84.81 181 SER A N 1
ATOM 1262 C CA . SER A 1 181 ? 22.629 -4.616 -9.966 1.00 84.81 181 SER A CA 1
ATOM 1263 C C . SER A 1 181 ? 23.433 -4.700 -11.271 1.00 84.81 181 SER A C 1
ATOM 1265 O O . SER A 1 181 ? 23.325 -5.675 -12.003 1.00 84.81 181 SER A O 1
ATOM 1267 N N . GLY A 1 182 ? 24.204 -3.666 -11.618 1.00 85.31 182 GLY A N 1
ATOM 1268 C CA . GLY A 1 182 ? 24.863 -3.586 -12.926 1.00 85.31 182 GLY A CA 1
ATOM 1269 C C . GLY A 1 182 ? 23.896 -3.421 -14.108 1.00 85.31 182 GLY A C 1
ATOM 1270 O O . GLY A 1 182 ? 24.334 -3.480 -15.254 1.00 85.31 182 GLY A O 1
ATOM 1271 N N . LEU A 1 183 ? 22.599 -3.204 -13.854 1.00 85.94 183 LEU A N 1
ATOM 1272 C CA . LEU A 1 183 ? 21.622 -2.880 -14.890 1.00 85.94 183 LEU A CA 1
ATOM 1273 C C . LEU A 1 183 ? 21.868 -1.466 -15.430 1.00 85.94 183 LEU A C 1
ATOM 1275 O O . LEU A 1 183 ? 22.130 -0.539 -14.665 1.00 85.94 183 LEU A O 1
ATOM 1279 N N . ASP A 1 184 ? 21.757 -1.308 -16.749 1.00 87.31 184 ASP A N 1
ATOM 1280 C CA . ASP A 1 184 ? 21.889 -0.018 -17.427 1.00 87.31 184 ASP A CA 1
ATOM 1281 C C . ASP A 1 184 ? 20.646 0.851 -17.146 1.00 87.31 184 ASP A C 1
ATOM 1283 O O . ASP A 1 184 ? 19.549 0.489 -17.594 1.00 87.31 184 ASP A O 1
ATOM 1287 N N . PRO A 1 185 ? 20.773 1.996 -16.443 1.00 88.81 185 PRO A N 1
ATOM 1288 C CA . PRO A 1 185 ? 19.641 2.876 -16.160 1.00 88.81 185 PRO A CA 1
ATOM 1289 C C . PRO A 1 185 ? 18.944 3.400 -17.421 1.00 88.81 185 PRO A C 1
ATOM 1291 O O . PRO A 1 185 ? 17.750 3.672 -17.381 1.00 88.81 185 PRO A O 1
ATOM 1294 N N . ALA A 1 186 ? 19.652 3.520 -18.550 1.00 88.75 186 ALA A N 1
ATOM 1295 C CA . ALA A 1 186 ? 19.070 3.996 -19.806 1.00 88.75 186 ALA A CA 1
ATOM 1296 C C . ALA A 1 186 ? 18.186 2.943 -20.496 1.00 88.75 186 ALA A C 1
ATOM 1298 O O . ALA A 1 186 ? 17.464 3.262 -21.438 1.00 88.75 186 ALA A O 1
ATOM 1299 N N . LYS A 1 187 ? 18.243 1.684 -20.045 1.00 86.81 187 LYS A N 1
ATOM 1300 C CA . LYS A 1 187 ? 17.504 0.546 -20.618 1.00 86.81 187 LYS A CA 1
ATOM 1301 C C . LYS A 1 187 ? 16.637 -0.182 -19.595 1.00 86.81 187 LYS A C 1
ATOM 1303 O O . LYS A 1 187 ? 16.080 -1.232 -19.901 1.00 86.81 187 LYS A O 1
ATOM 1308 N N . THR A 1 188 ? 16.544 0.354 -18.384 1.00 89.44 188 THR A N 1
ATOM 1309 C CA . THR A 1 188 ? 15.842 -0.267 -17.263 1.00 89.44 188 THR A CA 1
ATOM 1310 C C . THR A 1 188 ? 14.759 0.674 -16.784 1.00 89.44 188 THR A C 1
ATOM 1312 O O . THR A 1 188 ? 15.017 1.859 -16.597 1.00 89.44 188 THR A O 1
ATOM 1315 N N . LEU A 1 189 ? 13.560 0.141 -16.559 1.00 91.94 189 LEU A N 1
ATOM 1316 C CA . LEU A 1 189 ? 12.468 0.886 -15.943 1.00 91.94 189 LEU A CA 1
ATOM 1317 C C . LEU A 1 189 ? 12.964 1.592 -14.669 1.00 91.94 189 LEU A C 1
ATOM 1319 O O . LEU A 1 189 ? 13.590 0.963 -13.813 1.00 91.94 189 LEU A O 1
ATOM 1323 N N . ALA A 1 190 ? 12.663 2.882 -14.513 1.00 94.69 190 ALA A N 1
ATOM 1324 C CA . ALA A 1 190 ? 13.029 3.675 -13.336 1.00 94.69 190 ALA A CA 1
ATOM 1325 C C . ALA A 1 190 ? 12.125 3.375 -12.119 1.00 94.69 190 ALA A C 1
ATOM 1327 O O . ALA A 1 190 ? 11.774 4.260 -11.334 1.00 94.69 190 ALA A O 1
ATOM 1328 N N . ARG A 1 191 ? 11.744 2.105 -11.972 1.00 94.38 191 ARG A N 1
ATOM 1329 C CA . ARG A 1 191 ? 10.873 1.559 -10.938 1.00 94.38 191 ARG A CA 1
ATOM 1330 C C . ARG A 1 191 ? 11.250 0.109 -10.688 1.00 94.38 191 ARG A C 1
ATOM 1332 O O . ARG A 1 191 ? 11.431 -0.664 -11.627 1.00 94.38 191 ARG A O 1
ATOM 1339 N N . TYR A 1 192 ? 11.267 -0.285 -9.423 1.00 93.88 192 TYR A N 1
ATOM 1340 C CA . TYR A 1 192 ? 11.310 -1.692 -9.044 1.00 93.88 192 TYR A CA 1
ATOM 1341 C C . TYR A 1 192 ? 10.389 -1.968 -7.860 1.00 93.88 192 TYR A C 1
ATOM 1343 O O . TYR A 1 192 ? 9.947 -1.053 -7.161 1.00 93.88 192 TYR A O 1
ATOM 1351 N N . TRP A 1 193 ? 10.105 -3.249 -7.634 1.00 94.44 193 TRP A N 1
ATOM 1352 C CA . TRP A 1 193 ? 9.302 -3.717 -6.512 1.00 94.44 193 TRP A CA 1
ATOM 1353 C C . TRP A 1 193 ? 10.120 -4.687 -5.673 1.00 94.44 193 TRP A C 1
ATOM 1355 O O . TRP A 1 193 ? 10.5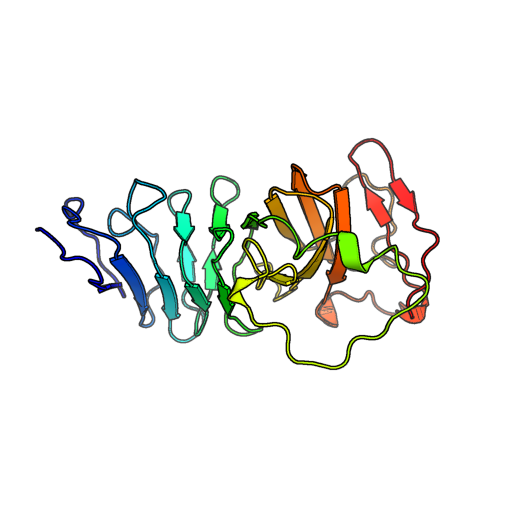93 -5.711 -6.165 1.00 94.44 193 TRP A O 1
ATOM 1365 N N . SER A 1 194 ? 10.247 -4.376 -4.389 1.00 93.38 194 SER A N 1
ATOM 1366 C CA . SER A 1 194 ? 10.725 -5.318 -3.386 1.00 93.38 194 SER A CA 1
ATOM 1367 C C . SER A 1 194 ? 9.564 -6.213 -2.976 1.00 93.38 194 SER A C 1
ATOM 1369 O O . SER A 1 194 ? 8.553 -5.734 -2.449 1.00 93.38 194 SER A O 1
ATOM 1371 N N . LEU A 1 195 ? 9.716 -7.511 -3.233 1.00 92.31 195 LEU A N 1
ATOM 1372 C CA . LEU A 1 195 ? 8.728 -8.535 -2.918 1.00 92.31 195 LEU A CA 1
ATOM 1373 C C . LEU A 1 195 ? 9.263 -9.443 -1.815 1.00 92.31 195 LEU A C 1
ATOM 1375 O O . LEU A 1 195 ? 10.419 -9.864 -1.845 1.00 92.31 195 LEU A O 1
ATOM 1379 N N . THR A 1 196 ? 8.418 -9.788 -0.854 1.00 91.56 196 THR A N 1
ATOM 1380 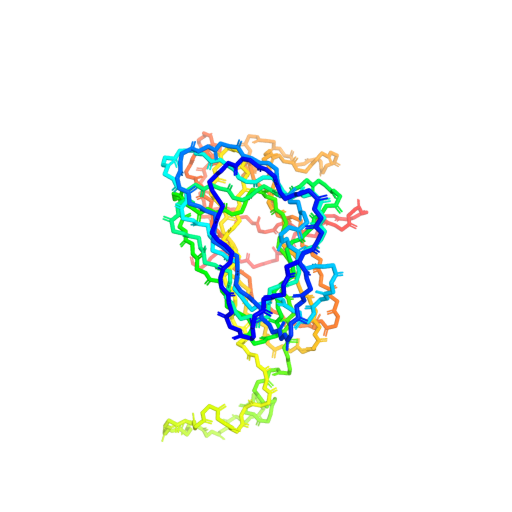C CA . THR A 1 196 ? 8.733 -10.826 0.132 1.00 91.56 196 THR A CA 1
ATOM 1381 C C . THR A 1 196 ? 7.527 -11.721 0.293 1.00 91.56 196 THR A C 1
ATOM 1383 O O . THR A 1 196 ? 6.441 -11.237 0.598 1.00 91.56 196 THR A O 1
ATOM 1386 N N . ALA A 1 197 ? 7.726 -13.017 0.096 1.00 89.81 197 ALA A N 1
ATOM 1387 C CA . ALA A 1 197 ? 6.704 -14.029 0.283 1.00 89.81 197 ALA A CA 1
ATOM 1388 C C . ALA A 1 197 ? 7.108 -14.954 1.433 1.00 89.81 197 ALA A C 1
ATOM 1390 O O . ALA A 1 197 ? 8.281 -15.298 1.573 1.00 89.81 197 ALA A O 1
ATOM 1391 N N . SER A 1 198 ? 6.137 -15.366 2.239 1.00 91.62 198 SER A N 1
ATOM 1392 C CA . SER A 1 198 ? 6.297 -16.396 3.264 1.00 91.62 198 SER A CA 1
ATOM 1393 C C . SER A 1 198 ? 5.133 -17.365 3.146 1.00 91.62 198 SER A C 1
ATOM 1395 O O . SER A 1 198 ? 3.991 -16.922 3.088 1.00 91.62 198 SER A O 1
ATOM 1397 N N . GLY A 1 199 ? 5.405 -18.668 3.048 1.00 87.25 199 GLY A N 1
ATOM 1398 C CA . GLY A 1 199 ? 4.379 -19.714 2.925 1.00 87.25 199 GLY A CA 1
ATOM 1399 C C . GLY A 1 199 ? 3.631 -19.781 1.581 1.00 87.25 199 GLY A C 1
ATOM 1400 O O . GLY A 1 199 ? 2.901 -20.739 1.341 1.00 87.25 199 GLY A O 1
ATOM 1401 N N . ILE A 1 200 ? 3.846 -18.817 0.679 1.00 84.56 200 ILE A N 1
ATOM 1402 C CA . ILE A 1 200 ? 3.348 -18.834 -0.705 1.00 84.56 200 ILE A CA 1
ATOM 1403 C C . ILE A 1 200 ? 4.343 -19.586 -1.594 1.00 84.56 200 ILE A C 1
ATOM 1405 O O . ILE A 1 200 ? 5.514 -19.209 -1.659 1.00 84.56 200 ILE A O 1
ATOM 1409 N N . SER A 1 201 ? 3.882 -20.632 -2.284 1.00 85.75 201 SER A N 1
ATOM 1410 C CA . SER A 1 201 ? 4.709 -21.463 -3.171 1.00 85.75 201 SER A CA 1
ATOM 1411 C C . SER A 1 201 ? 4.608 -21.063 -4.642 1.00 85.75 201 SER A C 1
ATOM 1413 O O . SER A 1 201 ? 5.574 -21.246 -5.380 1.00 85.75 201 SER A O 1
ATOM 1415 N N . GLN A 1 202 ? 3.475 -20.499 -5.072 1.00 84.00 202 GLN A N 1
ATOM 1416 C CA . GLN A 1 202 ? 3.281 -20.017 -6.441 1.00 84.00 202 GLN A CA 1
ATOM 1417 C C . GLN A 1 202 ? 2.294 -18.848 -6.478 1.00 84.00 202 GLN A C 1
ATOM 1419 O O . GLN A 1 202 ? 1.266 -18.874 -5.795 1.00 84.00 202 GLN A O 1
ATOM 1424 N N . ALA A 1 203 ? 2.604 -17.840 -7.293 1.00 83.06 203 ALA A N 1
ATOM 1425 C CA . ALA A 1 203 ? 1.704 -16.739 -7.593 1.00 83.06 203 ALA A CA 1
ATOM 1426 C C . ALA A 1 203 ? 2.020 -16.128 -8.962 1.00 83.06 203 ALA A C 1
ATOM 1428 O O . ALA A 1 203 ? 3.195 -15.987 -9.318 1.00 83.06 203 ALA A O 1
ATOM 1429 N N . ASP A 1 204 ? 0.978 -15.682 -9.654 1.00 86.12 204 ASP A N 1
ATOM 1430 C CA . ASP A 1 204 ? 1.083 -14.786 -10.799 1.00 86.12 204 ASP A CA 1
ATOM 1431 C C . ASP A 1 204 ? 1.150 -13.335 -10.322 1.00 86.12 204 ASP A C 1
ATOM 1433 O O . ASP A 1 204 ? 0.467 -12.927 -9.374 1.00 86.12 204 ASP A O 1
ATOM 1437 N N . ILE A 1 205 ? 1.986 -12.539 -10.988 1.00 86.94 205 ILE A N 1
ATOM 1438 C CA . ILE A 1 205 ? 2.266 -11.160 -10.593 1.00 86.94 205 ILE A CA 1
ATOM 1439 C C . ILE A 1 205 ? 2.186 -10.250 -11.812 1.00 86.94 205 ILE A C 1
ATOM 1441 O O . ILE A 1 205 ? 2.893 -10.459 -12.795 1.00 86.94 205 ILE A O 1
ATOM 1445 N N . ALA A 1 206 ? 1.374 -9.201 -11.712 1.00 88.31 206 ALA A N 1
ATOM 1446 C CA . ALA A 1 206 ? 1.309 -8.128 -12.694 1.00 88.31 206 ALA A CA 1
ATOM 1447 C C . ALA A 1 206 ? 1.695 -6.798 -12.043 1.00 88.31 206 ALA A C 1
ATOM 1449 O O . ALA A 1 206 ? 1.176 -6.443 -10.982 1.00 88.31 206 ALA A O 1
ATOM 1450 N N . PHE A 1 207 ? 2.576 -6.046 -12.697 1.00 89.69 207 PHE A N 1
ATOM 1451 C CA . PHE A 1 207 ? 2.998 -4.716 -12.268 1.00 89.69 207 PHE A CA 1
ATOM 1452 C C . PHE A 1 207 ? 2.469 -3.662 -13.229 1.00 89.69 207 PHE A C 1
ATOM 1454 O O . PHE A 1 207 ? 2.440 -3.884 -14.437 1.00 89.69 207 PHE A O 1
ATOM 1461 N N . GLN A 1 208 ? 2.097 -2.505 -12.694 1.00 92.19 208 GLN A N 1
ATOM 1462 C CA . GLN A 1 208 ? 1.807 -1.322 -13.496 1.00 92.19 208 GLN A CA 1
ATOM 1463 C C . GLN A 1 208 ? 2.753 -0.201 -13.088 1.00 92.19 208 GLN A C 1
ATOM 1465 O O . GLN A 1 208 ? 3.054 -0.026 -11.905 1.00 92.19 208 GLN A O 1
ATOM 1470 N N . TYR A 1 209 ? 3.196 0.576 -14.067 1.00 93.12 209 TYR A N 1
ATOM 1471 C CA . TYR A 1 209 ? 4.107 1.693 -13.868 1.00 93.12 209 TYR A CA 1
ATOM 1472 C C . TYR A 1 209 ? 3.662 2.912 -14.689 1.00 93.12 209 TYR A C 1
ATOM 1474 O O . TYR A 1 209 ? 3.044 2.756 -15.743 1.00 93.12 209 TYR A O 1
ATOM 1482 N N . PRO A 1 210 ? 3.951 4.136 -14.220 1.00 90.81 210 PRO A N 1
ATOM 1483 C CA . PRO A 1 210 ? 3.765 5.348 -15.007 1.00 90.81 210 PRO A CA 1
ATOM 1484 C C . PRO A 1 210 ? 4.644 5.363 -16.262 1.00 90.81 210 PRO A C 1
ATOM 1486 O O . PRO A 1 210 ? 5.802 4.954 -16.214 1.00 90.81 210 PRO A O 1
ATOM 1489 N N . GLN A 1 211 ? 4.152 5.973 -17.346 1.00 91.50 211 GLN A N 1
ATOM 1490 C CA . GLN A 1 211 ? 4.945 6.203 -18.564 1.00 91.50 211 GLN A CA 1
ATOM 1491 C C . GLN A 1 211 ? 6.257 6.954 -18.284 1.00 91.50 211 GLN A C 1
ATOM 1493 O O . GLN A 1 211 ? 7.258 6.728 -18.954 1.00 91.50 211 GLN A O 1
ATOM 1498 N N . ALA A 1 212 ? 6.255 7.840 -17.284 1.00 91.62 212 ALA A N 1
ATOM 1499 C CA . ALA A 1 212 ? 7.432 8.607 -16.881 1.00 91.62 212 ALA A CA 1
ATOM 1500 C C . ALA A 1 212 ? 8.590 7.735 -16.362 1.00 91.62 212 ALA A C 1
ATOM 1502 O O . ALA A 1 212 ? 9.724 8.205 -16.331 1.00 91.62 212 ALA A O 1
ATOM 1503 N N . ASP A 1 213 ? 8.320 6.483 -15.976 1.00 91.88 213 ASP A N 1
ATOM 1504 C CA . ASP A 1 213 ? 9.352 5.546 -15.533 1.00 91.88 213 ASP A CA 1
ATOM 1505 C C . ASP A 1 213 ? 10.005 4.794 -16.711 1.00 91.88 213 ASP A C 1
ATOM 1507 O O . ASP A 1 213 ? 11.027 4.133 -16.515 1.00 91.88 213 ASP A O 1
ATOM 1511 N N . VAL A 1 214 ? 9.451 4.886 -17.928 1.00 93.12 214 VAL A N 1
ATOM 1512 C CA . VAL A 1 214 ? 10.023 4.287 -19.144 1.00 93.12 214 VAL A CA 1
ATOM 1513 C C . VAL A 1 214 ? 11.177 5.168 -19.643 1.00 93.12 214 VAL A C 1
ATOM 1515 O O . VAL A 1 214 ? 10.946 6.334 -19.978 1.00 93.12 214 VAL A O 1
ATOM 1518 N N . PRO A 1 215 ? 12.420 4.653 -19.731 1.00 92.00 215 PRO A N 1
ATOM 1519 C CA . PRO A 1 215 ? 13.545 5.433 -20.235 1.00 92.00 215 PRO A CA 1
ATOM 1520 C C . PRO A 1 215 ? 13.325 5.912 -21.674 1.00 92.00 215 PRO A C 1
ATOM 1522 O O . PRO A 1 215 ? 12.747 5.209 -22.505 1.00 92.00 215 PRO A O 1
ATOM 1525 N N . GLY A 1 216 ? 13.832 7.104 -21.992 1.00 93.06 216 GLY A N 1
ATOM 1526 C CA . GLY A 1 216 ? 13.720 7.673 -23.335 1.00 93.06 216 GLY A CA 1
ATOM 1527 C C . GLY A 1 216 ? 14.326 6.758 -24.404 1.00 93.06 216 GLY A C 1
ATOM 1528 O O . GLY A 1 216 ? 15.488 6.372 -24.311 1.00 93.06 216 GLY A O 1
ATOM 1529 N N . GLY A 1 217 ? 13.536 6.427 -25.430 1.00 85.12 217 GLY A N 1
ATOM 1530 C CA . GLY A 1 217 ? 13.954 5.552 -26.532 1.00 85.12 217 GLY A CA 1
ATOM 1531 C C . GLY A 1 217 ? 13.878 4.051 -26.233 1.00 85.12 217 GLY A C 1
ATOM 1532 O O . GLY A 1 217 ? 14.218 3.250 -27.103 1.00 85.12 217 GLY A O 1
ATOM 1533 N N . ALA A 1 218 ? 13.425 3.653 -25.042 1.00 87.75 218 ALA A N 1
ATOM 1534 C CA . ALA A 1 218 ? 13.180 2.255 -24.727 1.00 87.75 218 ALA A CA 1
ATOM 1535 C C . ALA A 1 218 ? 11.921 1.727 -25.442 1.00 87.75 218 ALA A C 1
ATOM 1537 O O . ALA A 1 218 ? 10.939 2.448 -25.612 1.00 87.75 218 ALA A O 1
ATOM 1538 N N . VAL A 1 219 ? 11.946 0.454 -25.844 1.00 84.19 219 VAL A N 1
ATOM 1539 C CA . VAL A 1 219 ? 10.807 -0.236 -26.465 1.00 84.19 219 VAL A CA 1
ATOM 1540 C C . VAL A 1 219 ? 10.268 -1.258 -25.468 1.00 84.19 219 VAL A C 1
ATOM 1542 O O . VAL A 1 219 ? 10.925 -2.260 -25.192 1.00 84.19 219 VAL A O 1
ATOM 1545 N N . GLU A 1 220 ? 9.075 -1.022 -24.923 1.00 82.94 220 GLU A N 1
ATOM 1546 C CA . GLU A 1 220 ? 8.509 -1.842 -23.837 1.00 82.94 220 GLU A CA 1
ATOM 1547 C C . GLU A 1 220 ? 8.284 -3.310 -24.229 1.00 82.94 220 GLU A C 1
ATOM 1549 O O . GLU A 1 220 ? 8.437 -4.197 -23.395 1.00 82.94 220 GLU A O 1
ATOM 1554 N N . SER A 1 221 ? 8.041 -3.607 -25.512 1.00 83.38 221 SER A N 1
ATOM 1555 C CA . SER A 1 221 ? 7.946 -4.993 -26.003 1.00 83.38 221 SER A CA 1
ATOM 1556 C C . SER A 1 221 ? 9.264 -5.776 -25.898 1.00 83.38 221 SER A C 1
ATOM 1558 O O . SER A 1 221 ? 9.285 -6.993 -26.074 1.00 83.38 221 SER A O 1
ATOM 1560 N N . GLN A 1 222 ? 10.380 -5.090 -25.634 1.00 83.25 222 GLN A N 1
ATOM 1561 C CA . GLN A 1 222 ? 11.695 -5.686 -25.399 1.00 83.25 222 GLN A CA 1
ATOM 1562 C C . GLN A 1 222 ? 12.009 -5.849 -23.906 1.00 83.25 222 GLN A C 1
ATOM 1564 O O . GLN A 1 222 ? 13.065 -6.397 -23.571 1.00 83.25 222 GLN A O 1
ATOM 1569 N N . PHE A 1 223 ? 11.137 -5.374 -23.008 1.00 83.44 223 PHE A N 1
ATOM 1570 C CA . PHE A 1 223 ? 11.359 -5.488 -21.572 1.00 83.44 223 PHE A CA 1
ATOM 1571 C C . PHE A 1 223 ? 11.378 -6.952 -21.145 1.00 83.44 223 PHE A C 1
ATOM 1573 O O . PHE A 1 223 ? 10.676 -7.809 -21.681 1.00 83.44 223 PHE A O 1
ATOM 1580 N N . LYS A 1 224 ? 12.230 -7.234 -20.162 1.00 83.31 224 LYS A N 1
ATOM 1581 C CA . LYS A 1 224 ? 12.383 -8.554 -19.557 1.00 83.31 224 LYS A CA 1
ATOM 1582 C C . LYS A 1 224 ? 12.274 -8.409 -18.055 1.00 83.31 224 LYS A C 1
ATOM 1584 O O . LYS A 1 224 ? 12.814 -7.460 -17.486 1.00 83.31 224 LYS A O 1
ATOM 1589 N N . PHE A 1 225 ? 11.642 -9.380 -17.408 1.00 83.19 225 PHE A N 1
ATOM 1590 C CA . PHE A 1 225 ? 11.658 -9.426 -15.955 1.00 83.19 225 PHE A CA 1
ATOM 1591 C C . PHE A 1 225 ? 13.019 -9.886 -15.453 1.00 83.19 225 PHE A C 1
ATOM 1593 O O . PHE A 1 225 ? 13.569 -10.908 -15.881 1.00 83.19 225 PHE A O 1
ATOM 1600 N N . VAL A 1 226 ? 13.523 -9.115 -14.500 1.00 84.44 226 VAL A N 1
ATOM 1601 C CA . VAL A 1 226 ? 14.765 -9.373 -13.797 1.00 84.44 226 VAL A CA 1
ATOM 1602 C C . VAL A 1 226 ? 14.441 -9.520 -12.319 1.00 84.44 226 VAL A C 1
ATOM 1604 O O . VAL A 1 226 ? 13.875 -8.616 -11.706 1.00 84.44 226 VAL A O 1
ATOM 1607 N N . ARG A 1 227 ? 14.806 -10.662 -11.736 1.00 85.94 227 ARG A N 1
ATOM 1608 C CA . ARG A 1 227 ? 14.707 -10.891 -10.295 1.00 85.94 227 ARG A CA 1
ATOM 1609 C C . ARG A 1 227 ? 16.087 -10.741 -9.675 1.00 85.94 227 ARG A C 1
ATOM 1611 O O . ARG A 1 227 ? 16.998 -11.473 -10.039 1.00 85.94 227 ARG A O 1
ATOM 1618 N N . ASN A 1 228 ? 16.219 -9.835 -8.713 1.00 82.62 228 ASN A N 1
ATOM 1619 C CA . ASN A 1 228 ? 17.419 -9.704 -7.893 1.00 82.62 228 ASN A CA 1
ATOM 1620 C C . ASN A 1 228 ? 17.155 -10.316 -6.507 1.00 82.62 228 ASN A C 1
ATOM 1622 O O . ASN A 1 228 ? 16.206 -9.916 -5.833 1.00 82.62 228 ASN A O 1
ATOM 1626 N N . THR A 1 229 ? 17.959 -11.298 -6.096 1.00 80.06 229 THR A N 1
ATOM 1627 C CA . THR A 1 229 ? 17.869 -11.951 -4.774 1.00 80.06 229 THR A CA 1
ATOM 1628 C C . THR A 1 229 ? 18.967 -11.503 -3.802 1.00 80.06 229 THR A C 1
ATOM 1630 O O . THR A 1 229 ? 19.230 -12.195 -2.825 1.00 80.06 229 THR A O 1
ATOM 1633 N N . GLY A 1 230 ? 19.624 -10.373 -4.071 1.00 71.31 230 GLY A N 1
ATOM 1634 C CA . GLY A 1 230 ? 20.806 -9.876 -3.362 1.00 71.31 230 GLY A CA 1
ATOM 1635 C C . GLY A 1 230 ? 22.097 -10.375 -4.007 1.00 71.31 230 GLY A C 1
ATOM 1636 O O . GLY A 1 230 ? 22.902 -9.569 -4.464 1.00 71.31 230 GLY A O 1
ATOM 1637 N N . ASP A 1 231 ? 22.236 -11.697 -4.122 1.00 64.00 231 ASP A N 1
ATOM 1638 C CA . ASP A 1 231 ? 23.472 -12.332 -4.605 1.00 64.00 231 ASP A CA 1
ATOM 1639 C C . ASP A 1 231 ? 23.439 -12.702 -6.092 1.00 64.00 231 ASP A C 1
ATOM 1641 O O . ASP A 1 231 ? 24.480 -12.961 -6.696 1.00 64.00 231 ASP A O 1
ATOM 1645 N N . GLN A 1 232 ? 22.245 -12.756 -6.693 1.00 66.50 232 GLN A N 1
ATOM 1646 C CA . GLN A 1 232 ? 22.070 -13.129 -8.092 1.00 66.50 232 GLN A CA 1
ATOM 1647 C C . GLN A 1 232 ? 21.000 -12.308 -8.791 1.00 66.50 232 GLN A C 1
ATOM 1649 O O . GLN A 1 232 ? 19.965 -11.949 -8.222 1.00 66.50 232 GLN A O 1
ATOM 1654 N N . ILE A 1 233 ? 21.260 -12.079 -10.074 1.00 70.69 233 ILE A N 1
ATOM 1655 C CA . ILE A 1 233 ? 20.301 -11.554 -11.028 1.00 70.69 233 ILE A CA 1
ATOM 1656 C C . ILE A 1 233 ? 19.840 -12.706 -11.906 1.00 70.69 233 ILE A C 1
ATOM 1658 O O . ILE A 1 233 ? 20.601 -13.252 -12.701 1.00 70.69 233 ILE A O 1
ATOM 1662 N N . ILE A 1 234 ? 18.573 -13.070 -11.757 1.00 73.19 234 ILE A N 1
ATOM 1663 C CA . ILE A 1 234 ? 17.929 -14.107 -12.551 1.00 73.19 234 ILE A CA 1
ATOM 1664 C C . ILE A 1 234 ? 17.113 -13.409 -13.634 1.00 73.19 234 ILE A C 1
ATOM 1666 O O . ILE A 1 234 ? 16.153 -12.688 -13.349 1.00 73.19 234 ILE A O 1
ATOM 1670 N N . HIS A 1 235 ? 17.503 -13.627 -14.885 1.00 67.19 235 HIS A N 1
ATOM 1671 C CA . HIS A 1 235 ? 16.740 -13.195 -16.048 1.00 67.19 235 HIS A CA 1
ATOM 1672 C C . HIS A 1 235 ? 15.651 -14.238 -16.282 1.00 67.19 235 HIS A C 1
ATOM 1674 O O . HIS A 1 235 ? 15.961 -15.399 -16.549 1.00 67.19 235 HIS A O 1
ATOM 1680 N N . SER A 1 236 ? 14.381 -13.858 -16.157 1.00 58.72 236 SER A N 1
ATOM 1681 C CA . SER A 1 236 ? 13.311 -14.790 -16.515 1.00 58.72 236 SER A CA 1
ATOM 1682 C C . SER A 1 236 ? 13.266 -14.959 -18.039 1.00 58.72 236 SER A C 1
ATOM 1684 O O . SER A 1 236 ? 13.461 -13.995 -18.783 1.00 58.72 236 SER A O 1
ATOM 1686 N N . SER A 1 237 ? 13.010 -16.177 -18.514 1.00 44.81 237 SER A N 1
ATOM 1687 C CA . SER A 1 237 ? 12.802 -16.484 -19.937 1.00 44.81 237 SER A CA 1
ATOM 1688 C C . SER A 1 237 ? 11.398 -16.119 -20.441 1.00 44.81 237 SER A C 1
ATOM 1690 O O . SER A 1 237 ? 11.072 -16.405 -21.591 1.00 44.81 237 SER A O 1
ATOM 1692 N N . LEU A 1 238 ? 10.560 -15.507 -19.600 1.00 44.00 238 LEU A N 1
ATOM 1693 C CA . LEU A 1 238 ? 9.183 -15.160 -19.934 1.00 44.00 238 LEU A CA 1
ATOM 1694 C C . LEU A 1 238 ? 9.171 -13.886 -20.784 1.00 44.00 238 LEU A C 1
ATOM 1696 O O . LEU A 1 238 ? 9.620 -12.827 -20.341 1.00 44.00 238 LEU A O 1
ATOM 1700 N N . GLN A 1 239 ? 8.690 -14.008 -22.022 1.00 36.62 239 GLN A N 1
ATOM 1701 C CA . GLN A 1 239 ? 8.398 -12.852 -22.866 1.00 36.62 239 GLN A CA 1
ATOM 1702 C C . GLN A 1 239 ? 7.119 -12.155 -22.377 1.00 36.62 239 GLN A C 1
ATOM 1704 O O . GLN A 1 239 ? 6.211 -12.843 -21.905 1.00 36.62 239 GLN A O 1
ATOM 1709 N N . PRO A 1 240 ? 7.025 -10.817 -22.487 1.00 44.97 240 PRO A N 1
ATOM 1710 C CA . PRO A 1 240 ? 5.743 -10.133 -22.358 1.00 44.97 240 PRO A CA 1
ATOM 1711 C C . PRO A 1 240 ? 4.760 -10.666 -23.416 1.00 44.97 240 PRO A C 1
ATOM 1713 O O . PRO A 1 240 ? 5.180 -11.013 -24.523 1.00 44.97 240 PRO A O 1
ATOM 1716 N N . ALA A 1 241 ? 3.486 -10.782 -23.031 1.00 41.56 241 ALA A N 1
ATOM 1717 C CA . ALA A 1 241 ? 2.395 -11.204 -23.912 1.00 41.56 241 ALA A CA 1
ATOM 1718 C C . ALA A 1 241 ? 2.067 -10.137 -24.965 1.00 41.56 241 ALA A C 1
ATOM 1720 O O . ALA A 1 241 ? 2.188 -8.934 -24.632 1.00 41.56 241 ALA A O 1
#